Protein AF-A0A7S2VPJ1-F1 (afdb_monomer_lite)

Organism: NCBI:txid1333877

Foldseek 3Di:
DQDQWDWDQDPQATFIFHQAHPPPDGGDTHTLDPSDHPVRSVLLVLQLVLVCVVQPDPPDGSNVSQVPDVVRSVVSCCCRPVVVVVCSVVSVVVSVVCVVPDDDVVVVLVVDPLSVLLVDQANQDPDPPPDPQDWDQDPNDTDRDADQDAQADDDDPDDPVNDDPPDDDDDRDDPVSADQFAWHWGDDPPFIKIWYHDVPVRDIDIDGCADNHRGDSQQRGWTWDDDDPDIDTDGPPDDPD

Structure (mmCIF, N/CA/C/O backbone):
data_AF-A0A7S2VPJ1-F1
#
_entry.id   AF-A0A7S2VPJ1-F1
#
loop_
_atom_site.group_PDB
_atom_site.id
_atom_site.type_symbol
_atom_site.label_atom_id
_atom_site.label_alt_id
_atom_site.label_comp_id
_atom_site.label_asym_id
_atom_site.label_entity_id
_atom_site.label_seq_id
_atom_site.pdbx_PDB_ins_code
_atom_site.Cartn_x
_atom_site.Cartn_y
_atom_site.Cartn_z
_atom_site.occupancy
_atom_site.B_iso_or_equiv
_atom_site.auth_seq_id
_atom_site.auth_comp_id
_atom_site.auth_asym_id
_atom_site.auth_atom_id
_atom_site.pdbx_PDB_model_num
ATOM 1 N N . GLN A 1 1 ? -1.246 -5.005 23.819 1.00 62.72 1 GLN A N 1
ATOM 2 C CA . GLN A 1 1 ? -1.209 -3.765 24.616 1.00 62.72 1 GLN A CA 1
ATOM 3 C C . GLN A 1 1 ? -1.101 -2.501 23.758 1.00 62.72 1 GLN A C 1
ATOM 5 O O . GLN A 1 1 ? -1.945 -1.655 23.957 1.00 62.72 1 GLN A O 1
ATOM 10 N N . GLY A 1 2 ? -0.184 -2.329 22.794 1.00 81.75 2 GLY A N 1
ATOM 11 C CA . GLY A 1 2 ? -0.163 -1.118 21.933 1.00 81.75 2 GLY A CA 1
ATOM 12 C C . GLY A 1 2 ? -0.872 -1.242 20.571 1.00 81.75 2 GLY A C 1
ATOM 13 O O . GLY A 1 2 ? -0.354 -0.761 19.567 1.00 81.75 2 GLY A O 1
ATOM 14 N N . LYS A 1 3 ? -1.979 -1.988 20.484 1.00 90.50 3 LYS A N 1
ATOM 15 C CA . LYS A 1 3 ? -2.723 -2.167 19.220 1.00 90.50 3 LYS A CA 1
ATOM 16 C C . LYS A 1 3 ? -3.629 -0.956 18.970 1.00 90.50 3 LYS A C 1
ATOM 18 O O . LYS A 1 3 ? -4.182 -0.441 19.935 1.00 90.50 3 LYS A O 1
ATOM 23 N N . ASP A 1 4 ? -3.815 -0.559 17.711 1.00 93.38 4 ASP A N 1
ATOM 24 C CA . ASP A 1 4 ? -4.784 0.490 17.354 1.00 93.38 4 ASP A CA 1
ATOM 25 C C . ASP A 1 4 ? -6.210 0.090 17.756 1.00 93.38 4 ASP A C 1
ATOM 27 O O . ASP A 1 4 ? -6.929 0.891 18.336 1.00 93.38 4 ASP A O 1
ATOM 31 N N . ILE A 1 5 ? -6.590 -1.165 17.505 1.00 96.12 5 ILE A N 1
ATOM 32 C CA . ILE A 1 5 ? -7.836 -1.790 17.963 1.00 96.12 5 ILE A CA 1
ATOM 33 C C . ILE A 1 5 ? -7.491 -3.212 18.412 1.00 96.12 5 ILE A C 1
ATOM 35 O O . ILE A 1 5 ? -6.736 -3.924 17.741 1.00 96.12 5 ILE A O 1
ATOM 39 N N . GLY A 1 6 ? -7.992 -3.626 19.570 1.00 95.75 6 GLY A N 1
ATOM 40 C CA . GLY A 1 6 ? -7.773 -4.954 20.125 1.00 95.75 6 GLY A CA 1
ATOM 41 C C . GLY A 1 6 ? -9.021 -5.484 20.811 1.00 95.75 6 GLY A C 1
ATOM 42 O O . GLY A 1 6 ? -9.624 -4.786 21.616 1.00 95.75 6 GLY A O 1
ATOM 43 N N . LEU A 1 7 ? -9.363 -6.735 20.524 1.00 96.69 7 LEU A N 1
ATOM 44 C CA . LEU A 1 7 ? -10.442 -7.461 21.183 1.00 96.69 7 LEU A CA 1
ATOM 45 C C . LEU A 1 7 ? -9.836 -8.524 22.101 1.00 96.69 7 LEU A C 1
ATOM 47 O O . LEU A 1 7 ? -8.948 -9.276 21.690 1.00 96.69 7 LEU A O 1
ATOM 51 N N . VAL A 1 8 ? -10.299 -8.577 23.347 1.00 96.50 8 VAL A N 1
ATOM 52 C CA . VAL A 1 8 ? -9.936 -9.613 24.319 1.00 96.50 8 VAL A CA 1
ATOM 53 C C . VAL A 1 8 ? -11.190 -10.410 24.636 1.00 96.50 8 VAL A C 1
ATOM 55 O O . VAL A 1 8 ? -12.118 -9.872 25.231 1.00 96.50 8 VAL A O 1
ATOM 58 N N . ALA A 1 9 ? -11.216 -11.677 24.228 1.00 96.75 9 ALA A N 1
ATOM 59 C CA . ALA A 1 9 ? -12.349 -12.559 24.483 1.00 96.75 9 ALA A CA 1
ATOM 60 C C . ALA A 1 9 ? -12.539 -12.804 25.990 1.00 96.75 9 ALA A C 1
ATOM 62 O O . ALA A 1 9 ? -11.573 -13.001 26.734 1.00 96.75 9 ALA A O 1
ATOM 63 N N . THR A 1 10 ? -13.793 -12.822 26.420 1.00 95.38 10 THR A N 1
ATOM 64 C CA . THR A 1 10 ? -14.252 -13.122 27.776 1.00 95.38 10 THR A CA 1
ATOM 65 C C . THR A 1 10 ? -15.369 -14.166 27.713 1.00 95.38 10 THR A C 1
ATOM 67 O O . THR A 1 10 ? -15.846 -14.536 26.644 1.00 95.38 10 THR A O 1
ATOM 70 N N . VAL A 1 11 ? -15.824 -14.647 28.872 1.00 94.75 11 VAL A N 1
ATOM 71 C CA . VAL A 1 11 ? -16.975 -15.567 28.940 1.00 94.75 11 VAL A CA 1
ATOM 72 C C . VAL A 1 11 ? -18.305 -14.910 28.549 1.00 94.75 11 VAL A C 1
ATOM 74 O O . VAL A 1 11 ? -19.282 -15.618 28.334 1.00 94.75 11 VAL A O 1
ATOM 77 N N . LYS A 1 12 ? -18.357 -13.575 28.481 1.00 92.75 12 LYS A N 1
ATOM 78 C CA . LYS A 1 12 ? -19.561 -12.796 28.162 1.00 92.75 12 LYS A CA 1
ATOM 79 C C . LYS A 1 12 ? -19.518 -12.153 26.771 1.00 92.75 12 LYS A C 1
ATOM 81 O O . LYS A 1 12 ? -20.478 -11.491 26.407 1.00 92.75 12 LYS A O 1
ATOM 86 N N . GLY A 1 13 ? -18.428 -12.322 26.021 1.00 95.69 13 GLY A N 1
ATOM 87 C CA . GLY A 1 13 ? -18.208 -11.637 24.748 1.00 95.69 13 GLY A CA 1
ATOM 88 C C . GLY A 1 13 ? -16.776 -11.127 24.639 1.00 95.69 13 GLY A C 1
ATOM 89 O O . GLY A 1 13 ? -15.830 -11.892 24.825 1.00 95.69 13 GLY A O 1
ATOM 90 N N . TYR A 1 14 ? -16.601 -9.837 24.362 1.00 97.81 14 TYR A N 1
ATOM 91 C CA . TYR A 1 14 ? -15.297 -9.220 24.130 1.00 97.81 14 TYR A CA 1
ATOM 92 C C . TYR A 1 14 ? -15.132 -7.902 24.881 1.00 97.81 14 TYR A C 1
ATOM 94 O O . TYR A 1 14 ? -16.015 -7.049 24.906 1.00 97.81 14 TYR A O 1
ATOM 102 N N . ASN A 1 15 ? -13.932 -7.695 25.417 1.00 97.69 15 ASN A N 1
ATOM 103 C CA . ASN A 1 15 ? -13.480 -6.381 25.847 1.00 97.69 15 ASN A CA 1
ATOM 104 C C . ASN A 1 15 ? -12.721 -5.725 24.695 1.00 97.69 15 ASN A C 1
ATOM 106 O O . ASN A 1 15 ? -11.674 -6.226 24.269 1.00 97.69 15 ASN A O 1
ATOM 110 N N . MET A 1 16 ? -13.242 -4.606 24.197 1.00 97.44 16 MET A N 1
ATOM 111 C CA . MET A 1 16 ? -12.624 -3.828 23.133 1.00 97.44 16 MET A CA 1
ATOM 112 C C . MET A 1 16 ? -11.719 -2.742 23.710 1.00 97.44 16 MET A C 1
ATOM 114 O O . MET A 1 16 ? -12.123 -1.959 24.565 1.00 97.44 16 MET A O 1
ATOM 118 N N . TYR A 1 17 ? -10.495 -2.670 23.200 1.00 97.19 17 TYR A N 1
ATOM 119 C CA . TYR A 1 17 ? -9.482 -1.673 23.528 1.00 97.19 17 TYR A CA 1
ATOM 120 C C . TYR A 1 17 ? -9.067 -0.934 22.260 1.00 97.19 17 TYR A C 1
ATOM 122 O O . TYR A 1 17 ? -8.888 -1.567 21.220 1.00 97.19 17 TYR A O 1
ATOM 130 N N . ILE A 1 18 ? -8.849 0.377 22.342 1.00 96.31 18 ILE A N 1
ATOM 131 C CA . ILE A 1 18 ? -8.509 1.200 21.172 1.00 96.31 18 ILE A CA 1
ATOM 132 C C . ILE A 1 18 ? -7.359 2.180 21.439 1.00 96.31 18 ILE A C 1
ATOM 134 O O . ILE A 1 18 ? -7.003 2.464 22.585 1.00 96.31 18 ILE A O 1
ATOM 138 N N . CYS A 1 19 ? -6.800 2.724 20.358 1.00 94.88 19 CYS A N 1
ATOM 139 C CA . CYS A 1 19 ? -5.845 3.831 20.326 1.00 94.88 19 CYS A CA 1
ATOM 140 C C . CYS A 1 19 ? -4.501 3.558 21.032 1.00 94.88 19 CYS A C 1
ATOM 142 O O . CYS A 1 19 ? -3.885 4.467 21.596 1.00 94.88 19 CYS A O 1
ATOM 144 N N . GLY A 1 20 ? -4.013 2.313 20.986 1.00 94.00 20 GLY A N 1
ATOM 145 C CA . GLY A 1 20 ? -2.649 1.968 21.398 1.00 94.00 20 GLY A CA 1
ATOM 146 C C . GLY A 1 20 ? -1.591 2.347 20.353 1.00 94.00 20 GLY A C 1
ATOM 147 O O . GLY A 1 20 ? -1.900 2.597 19.193 1.00 94.00 20 GLY A O 1
ATOM 148 N N . ASN A 1 21 ? -0.318 2.377 20.756 1.00 92.56 21 ASN A N 1
ATOM 149 C CA . ASN A 1 21 ? 0.805 2.709 19.877 1.00 92.56 21 ASN A CA 1
ATOM 150 C C . ASN A 1 21 ? 2.077 1.938 20.262 1.00 92.56 21 ASN A C 1
ATOM 152 O O . ASN A 1 21 ? 2.402 1.818 21.441 1.00 92.56 21 ASN A O 1
ATOM 156 N N . HIS A 1 22 ? 2.841 1.477 19.270 1.00 87.69 22 HIS A N 1
ATOM 157 C CA . HIS A 1 22 ? 4.184 0.895 19.462 1.00 87.69 22 HIS A CA 1
ATOM 158 C C . HIS A 1 22 ? 5.289 1.702 18.754 1.00 87.69 22 HIS A C 1
ATOM 160 O O . HIS A 1 22 ? 6.396 1.205 18.570 1.00 87.69 22 HIS A O 1
ATOM 166 N N . GLY A 1 23 ? 4.982 2.922 18.300 1.00 82.50 23 GLY A N 1
ATOM 167 C CA . GLY A 1 23 ? 5.951 3.807 17.657 1.00 82.50 23 GLY A CA 1
ATOM 168 C C . GLY A 1 23 ? 6.918 4.471 18.642 1.00 82.50 23 GLY A C 1
ATOM 169 O O . GLY A 1 23 ? 7.188 3.975 19.730 1.00 82.50 23 GLY A O 1
ATOM 170 N N . THR A 1 24 ? 7.410 5.649 18.261 1.00 82.25 24 THR A N 1
ATOM 171 C CA . THR A 1 24 ? 8.381 6.438 19.043 1.00 82.25 24 THR A CA 1
ATOM 172 C C . THR A 1 24 ? 7.886 6.854 20.429 1.00 82.25 24 THR A C 1
ATOM 174 O O . THR A 1 24 ? 8.698 7.121 21.306 1.00 82.25 24 THR A O 1
ATOM 177 N N . SER A 1 25 ? 6.568 6.892 20.636 1.00 85.00 25 SER A N 1
ATOM 178 C CA . SER A 1 25 ? 5.930 7.119 21.934 1.00 85.00 25 SER A CA 1
ATOM 179 C C . SER A 1 25 ? 4.978 5.953 22.227 1.00 85.00 25 SER A C 1
ATOM 181 O O . SER A 1 25 ? 3.822 5.981 21.790 1.00 85.00 25 SER A O 1
ATOM 183 N N . PRO A 1 26 ? 5.469 4.872 22.862 1.00 89.06 26 PRO A N 1
ATOM 184 C CA . PRO A 1 26 ? 4.660 3.698 23.157 1.00 89.06 26 PRO A CA 1
ATOM 185 C C . PRO A 1 26 ? 3.477 4.054 24.056 1.00 89.06 26 PRO A C 1
ATOM 187 O O . PRO A 1 26 ? 3.636 4.752 25.054 1.00 89.06 26 PRO A O 1
ATOM 190 N N . LYS A 1 27 ? 2.294 3.543 23.716 1.00 89.75 27 LYS A N 1
ATOM 191 C CA . LYS A 1 27 ? 1.064 3.785 24.469 1.00 89.75 27 LYS A CA 1
ATOM 192 C C . LYS A 1 27 ? 0.215 2.527 24.532 1.00 89.75 27 LYS A C 1
ATOM 194 O O . LYS A 1 27 ? 0.044 1.823 23.534 1.00 89.75 27 LYS A O 1
ATOM 199 N N . HIS A 1 28 ? -0.319 2.241 25.711 1.00 92.44 28 HIS A N 1
ATOM 200 C CA . HIS A 1 28 ? -1.295 1.175 25.876 1.00 92.44 28 HIS A CA 1
ATOM 201 C C . HIS A 1 28 ? -2.646 1.599 25.302 1.00 92.44 28 HIS A C 1
ATOM 203 O O . HIS A 1 28 ? -3.067 2.739 25.468 1.00 92.44 28 HIS A O 1
ATOM 209 N N . ALA A 1 29 ? -3.308 0.667 24.625 1.00 94.44 29 ALA A N 1
ATOM 210 C CA . ALA A 1 29 ? -4.687 0.820 24.209 1.00 94.44 29 ALA A CA 1
ATOM 211 C C . ALA A 1 29 ? -5.577 0.946 25.450 1.00 94.44 29 ALA A C 1
ATOM 213 O O . ALA A 1 29 ? -5.394 0.216 26.431 1.00 94.44 29 ALA A O 1
ATOM 214 N N . THR A 1 30 ? -6.529 1.864 25.393 1.00 94.44 30 THR A N 1
ATOM 215 C CA . THR A 1 30 ? -7.463 2.146 26.483 1.00 94.44 30 THR A CA 1
ATOM 216 C C . THR A 1 30 ? -8.718 1.306 26.295 1.00 94.44 30 THR A C 1
ATOM 218 O O . THR A 1 30 ? -9.149 1.094 25.162 1.00 94.44 30 THR A O 1
ATOM 221 N N . LEU A 1 31 ? -9.297 0.813 27.393 1.00 96.19 31 LEU A N 1
ATOM 222 C CA . LEU A 1 31 ? -10.564 0.085 27.354 1.00 96.19 31 LEU A CA 1
ATOM 223 C C . LEU A 1 31 ? -11.662 1.003 26.805 1.00 96.19 31 LEU A C 1
ATOM 225 O O . LEU A 1 31 ? -11.914 2.071 27.359 1.00 96.19 31 LEU A O 1
ATOM 229 N N . PHE A 1 32 ? -12.298 0.568 25.725 1.00 97.25 32 PHE A N 1
ATOM 230 C CA . PHE A 1 32 ? -13.452 1.228 25.137 1.00 97.25 32 PHE A CA 1
ATOM 231 C C . PHE A 1 32 ? -14.736 0.699 25.778 1.00 97.25 32 PHE A C 1
ATOM 233 O O . PHE A 1 32 ? -15.451 1.453 26.426 1.00 97.25 32 PHE A O 1
ATOM 240 N N . MET A 1 33 ? -15.000 -0.603 25.673 1.00 96.88 33 MET A N 1
ATOM 241 C CA . MET A 1 33 ? -16.191 -1.231 26.251 1.00 96.88 33 MET A CA 1
ATOM 242 C C . MET A 1 33 ? -15.914 -2.703 26.556 1.00 96.88 33 MET A C 1
ATOM 244 O O . MET A 1 33 ? -15.027 -3.310 25.953 1.00 96.88 33 MET A O 1
ATOM 248 N N . SER A 1 34 ? -16.656 -3.254 27.510 1.00 97.25 34 SER A N 1
ATOM 249 C CA . SER A 1 34 ? -16.560 -4.650 27.938 1.00 97.25 34 SER A CA 1
ATOM 250 C C . SER A 1 34 ? -17.815 -5.424 27.557 1.00 97.25 34 SER A C 1
ATOM 252 O O . SER A 1 34 ? -18.862 -4.816 27.355 1.00 97.25 34 SER A O 1
ATOM 254 N N . ASP A 1 35 ? -17.708 -6.752 27.541 1.00 96.62 35 ASP A N 1
ATOM 255 C CA . ASP A 1 35 ? -18.834 -7.676 27.346 1.00 96.62 35 ASP A CA 1
ATOM 256 C C . ASP A 1 35 ? -19.617 -7.446 26.031 1.00 96.62 35 ASP A C 1
ATOM 258 O O . ASP A 1 35 ? -20.826 -7.645 25.975 1.00 96.62 35 ASP A O 1
ATOM 262 N N . LEU A 1 36 ? -18.915 -7.041 24.965 1.00 97.62 36 LEU A N 1
ATOM 263 C CA . LEU A 1 36 ? -19.486 -6.844 23.631 1.00 97.62 36 LEU A CA 1
ATOM 264 C C . LEU A 1 36 ? -19.719 -8.170 22.903 1.00 97.62 36 LEU A C 1
ATOM 266 O O . LEU A 1 36 ? -18.860 -9.053 22.925 1.00 97.62 36 LEU A O 1
ATOM 270 N N . SER A 1 37 ? -20.822 -8.268 22.172 1.00 97.81 37 SER A N 1
ATOM 271 C CA . SER A 1 37 ? -21.029 -9.308 21.157 1.00 97.81 37 SER A CA 1
ATOM 272 C C . SER A 1 37 ? -20.174 -9.078 19.901 1.00 97.81 37 SER A C 1
ATOM 274 O O . SER A 1 37 ? -19.621 -7.994 19.694 1.00 97.81 37 SER A O 1
ATOM 276 N N . ASP A 1 38 ? -20.081 -10.089 19.032 1.00 96.38 38 ASP A N 1
ATOM 277 C CA . ASP A 1 38 ? -19.384 -10.010 17.739 1.00 96.38 38 ASP A CA 1
ATOM 278 C C . ASP A 1 38 ? -19.924 -8.859 16.874 1.00 96.38 38 ASP A C 1
ATOM 280 O O . ASP A 1 38 ? -19.151 -8.050 16.354 1.00 96.38 38 ASP A O 1
ATOM 284 N N . ASP A 1 39 ? -21.252 -8.742 16.781 1.00 97.00 39 ASP A N 1
ATOM 285 C CA . ASP A 1 39 ? -21.926 -7.713 15.982 1.00 97.00 39 ASP A CA 1
ATOM 286 C C . ASP A 1 39 ? -21.652 -6.305 16.521 1.00 97.00 39 ASP A C 1
ATOM 288 O O . ASP A 1 39 ? -21.432 -5.368 15.752 1.00 97.00 39 ASP A O 1
ATOM 292 N N . GLU A 1 40 ? -21.635 -6.139 17.846 1.00 97.38 40 GLU A N 1
ATOM 293 C CA . GLU A 1 40 ? -21.295 -4.862 18.476 1.00 97.38 40 GLU A CA 1
ATOM 294 C C . GLU A 1 40 ? -19.820 -4.510 18.287 1.00 97.38 40 GLU A C 1
ATOM 296 O O . GLU A 1 40 ? -19.504 -3.351 18.019 1.00 97.38 40 GLU A O 1
ATOM 301 N N . CYS A 1 41 ? -18.916 -5.493 18.371 1.00 97.69 41 CYS A N 1
ATOM 302 C CA . CYS A 1 41 ? -17.502 -5.273 18.081 1.00 97.69 41 CYS A CA 1
ATOM 303 C C . CYS A 1 41 ? -17.318 -4.725 16.668 1.00 97.69 41 CYS A C 1
ATOM 305 O O . CYS A 1 41 ? -16.676 -3.691 16.502 1.00 97.69 41 CYS A O 1
ATOM 307 N N . ILE A 1 42 ? -17.893 -5.388 15.662 1.00 96.56 42 ILE A N 1
ATOM 308 C CA . ILE A 1 42 ? -17.778 -4.959 14.263 1.00 96.56 42 ILE A CA 1
ATOM 309 C C . ILE A 1 42 ? -18.376 -3.559 14.097 1.00 96.56 42 ILE A C 1
ATOM 311 O O . ILE A 1 42 ? -17.685 -2.648 13.647 1.00 96.56 42 ILE A O 1
ATOM 315 N N . ARG A 1 43 ? -19.609 -3.348 14.571 1.00 97.56 43 ARG A N 1
ATOM 316 C CA . ARG A 1 43 ? -20.304 -2.058 14.464 1.00 97.56 43 ARG A CA 1
ATOM 317 C C . ARG A 1 43 ? -19.502 -0.905 15.065 1.00 97.56 43 ARG A C 1
ATOM 319 O O . ARG A 1 43 ? -19.356 0.141 14.435 1.00 97.56 43 ARG A O 1
ATOM 326 N N . TYR A 1 44 ? -18.988 -1.062 16.284 1.00 98.12 44 TYR A N 1
ATOM 327 C CA . TYR A 1 44 ? -18.239 0.015 16.929 1.00 98.12 44 TYR A CA 1
ATOM 328 C C . TYR A 1 44 ? -16.868 0.226 16.289 1.00 98.12 44 TYR A C 1
ATOM 330 O O . TYR A 1 44 ? -16.436 1.371 16.183 1.00 98.12 44 TYR A O 1
ATOM 338 N N . ILE A 1 45 ? -16.202 -0.828 15.807 1.00 97.69 45 ILE A N 1
ATOM 339 C CA . ILE A 1 45 ? -14.957 -0.689 15.037 1.00 97.69 45 ILE A CA 1
ATOM 340 C C . ILE A 1 45 ? -15.199 0.152 13.783 1.00 97.69 45 ILE A C 1
ATOM 342 O O . ILE A 1 45 ? -14.479 1.128 13.563 1.00 97.69 45 ILE A O 1
ATOM 346 N N . ASP A 1 46 ? -16.227 -0.180 13.008 1.00 97.44 46 ASP A N 1
ATOM 347 C CA . ASP A 1 46 ? -16.563 0.496 11.755 1.00 97.44 46 ASP A CA 1
ATOM 348 C C . ASP A 1 46 ? -16.843 1.987 11.992 1.00 97.44 46 ASP A C 1
ATOM 350 O O . ASP A 1 46 ? -16.258 2.862 11.343 1.00 97.44 46 ASP A O 1
ATOM 354 N N . ARG A 1 47 ? -17.659 2.300 13.005 1.00 97.94 47 ARG A N 1
ATOM 355 C CA . ARG A 1 47 ? -17.988 3.683 13.385 1.00 97.94 47 ARG A CA 1
ATOM 356 C C . ARG A 1 47 ? -16.789 4.460 13.913 1.00 97.94 47 ARG A C 1
ATOM 358 O O . ARG A 1 47 ? -16.613 5.617 13.538 1.00 97.94 47 ARG A O 1
ATOM 365 N N . ILE A 1 48 ? -15.944 3.849 14.747 1.00 97.62 48 ILE A N 1
ATOM 366 C CA . ILE A 1 48 ? -14.718 4.489 15.250 1.00 97.62 48 ILE A CA 1
ATOM 367 C C . ILE A 1 48 ? -13.779 4.808 14.088 1.00 97.62 48 ILE A C 1
ATOM 369 O O . ILE A 1 48 ? -13.222 5.904 14.042 1.00 97.62 48 ILE A O 1
ATOM 373 N N . LEU A 1 49 ? -13.614 3.883 13.137 1.00 96.94 49 LEU A N 1
ATOM 374 C CA . LEU A 1 49 ? -12.780 4.106 11.960 1.00 96.94 49 LEU A CA 1
ATOM 375 C C . LEU A 1 49 ? -13.351 5.213 11.071 1.00 96.94 49 LEU A C 1
ATOM 377 O O . LEU A 1 49 ? -12.593 6.091 10.661 1.00 96.94 49 LEU A O 1
ATOM 381 N N . MET A 1 50 ? -14.665 5.236 10.835 1.00 97.00 50 MET A N 1
ATOM 382 C CA . MET A 1 50 ? -15.317 6.338 10.123 1.00 97.00 50 MET A CA 1
ATOM 383 C C . MET A 1 50 ? -15.079 7.670 10.835 1.00 97.00 50 MET A C 1
ATOM 385 O O . MET A 1 50 ? -14.529 8.593 10.232 1.00 97.00 50 MET A O 1
ATOM 389 N N . TYR A 1 51 ? -15.377 7.761 12.130 1.00 97.31 51 TYR A N 1
ATOM 390 C CA . TYR A 1 51 ? -15.182 8.992 12.891 1.00 97.31 51 TYR A CA 1
ATOM 391 C C . TYR A 1 51 ? -13.719 9.462 12.879 1.00 97.31 51 TYR A C 1
ATOM 393 O O . TYR A 1 51 ? -13.444 10.637 12.629 1.00 97.31 51 TYR A O 1
ATOM 401 N N . TYR A 1 52 ? -12.765 8.542 13.036 1.00 97.06 52 TYR A N 1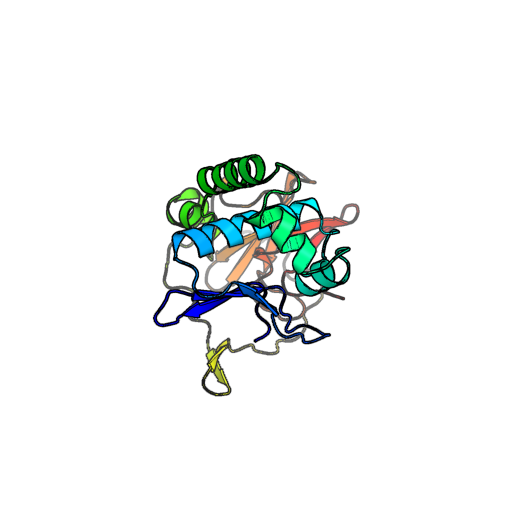
ATOM 402 C CA . TYR A 1 52 ? -11.336 8.819 12.901 1.00 97.06 52 TYR A CA 1
ATOM 403 C C . TYR A 1 52 ? -10.974 9.361 11.510 1.00 97.06 52 TYR A C 1
ATOM 405 O O . TYR A 1 52 ? -10.249 10.352 11.412 1.00 97.06 52 TYR A O 1
ATOM 413 N N . THR A 1 53 ? -11.488 8.769 10.427 1.00 94.56 53 THR A N 1
ATOM 414 C CA . THR A 1 53 ? -11.196 9.251 9.064 1.00 94.56 53 THR A CA 1
ATOM 415 C C . THR A 1 53 ? -11.731 10.657 8.796 1.00 94.56 53 THR A C 1
ATOM 417 O O . THR A 1 53 ? -11.094 11.406 8.060 1.00 94.56 53 THR A O 1
ATOM 420 N N . PHE A 1 54 ? -12.854 11.041 9.411 1.00 93.81 54 PHE A N 1
ATOM 421 C CA . PHE A 1 54 ? -13.447 12.369 9.230 1.00 93.81 54 PHE A CA 1
ATOM 422 C C . PHE A 1 54 ? -12.822 13.457 10.103 1.00 93.81 54 PHE A C 1
ATOM 424 O O . PHE A 1 54 ? -12.837 14.624 9.721 1.00 93.81 54 PHE A O 1
ATOM 431 N N . THR A 1 55 ? -12.290 13.095 11.270 1.00 95.50 55 THR A N 1
ATOM 432 C CA . THR A 1 55 ? -11.848 14.073 12.279 1.00 95.50 55 THR A CA 1
ATOM 433 C C . THR A 1 55 ? -10.334 14.140 12.458 1.00 95.50 55 THR A C 1
ATOM 435 O O . THR A 1 55 ? -9.825 15.120 13.001 1.00 95.50 55 THR A O 1
ATOM 438 N N . SER A 1 56 ? -9.582 13.127 12.017 1.00 96.56 56 SER A N 1
ATOM 439 C CA . SER A 1 56 ? -8.125 13.125 12.160 1.00 96.56 56 SER A CA 1
ATOM 440 C C . SER A 1 56 ? -7.427 13.972 11.095 1.00 96.56 56 SER A C 1
ATOM 442 O O . SER A 1 56 ? -7.799 13.994 9.922 1.00 96.56 56 SER A O 1
ATOM 444 N N . ALA A 1 57 ? -6.353 14.654 11.497 1.00 94.50 57 ALA A N 1
ATOM 445 C CA . ALA A 1 57 ? -5.476 15.329 10.550 1.00 94.50 57 ALA A CA 1
ATOM 446 C C . ALA A 1 57 ? -4.666 14.302 9.728 1.00 94.50 57 ALA A C 1
ATOM 448 O O . ALA A 1 57 ? -4.333 13.227 10.250 1.00 94.50 57 ALA A O 1
ATOM 449 N N . PRO A 1 58 ? -4.261 14.626 8.484 1.00 93.75 58 PRO A N 1
ATOM 450 C CA . PRO A 1 58 ? -3.442 13.738 7.664 1.00 93.75 58 PRO A CA 1
ATOM 451 C C . PRO A 1 58 ? -2.203 13.217 8.405 1.00 93.75 58 PRO A C 1
ATOM 453 O O . PRO A 1 58 ? -1.542 13.957 9.130 1.00 93.75 58 PRO A O 1
ATOM 456 N N . LEU A 1 59 ? -1.872 11.936 8.199 1.00 91.31 59 LEU A N 1
ATOM 457 C CA . LEU A 1 59 ? -0.707 11.256 8.794 1.00 91.31 59 LEU A CA 1
ATOM 458 C C . LEU A 1 59 ? -0.718 11.156 10.337 1.00 91.31 59 LEU A C 1
ATOM 460 O O . LEU A 1 59 ? 0.314 10.874 10.953 1.00 91.31 59 LEU A O 1
ATOM 464 N N . THR A 1 60 ? -1.877 11.328 10.975 1.00 92.81 60 THR A N 1
ATOM 465 C CA . THR A 1 60 ? -2.020 11.234 12.437 1.00 92.81 60 THR A CA 1
ATOM 466 C C . THR A 1 60 ? -2.352 9.813 12.873 1.00 92.81 60 THR A C 1
ATOM 468 O O . THR A 1 60 ? -3.304 9.221 12.386 1.00 92.81 60 THR A O 1
ATOM 471 N N . ARG A 1 61 ? -1.607 9.247 13.830 1.00 93.12 61 ARG A N 1
ATOM 472 C CA . ARG A 1 61 ? -1.924 7.935 14.434 1.00 93.12 61 ARG A CA 1
ATOM 473 C C . ARG A 1 61 ? -3.160 8.021 15.337 1.00 93.12 61 ARG A C 1
ATOM 475 O O . ARG A 1 61 ? -3.324 9.026 16.025 1.00 93.12 61 ARG A O 1
ATOM 482 N N . THR A 1 62 ? -3.944 6.943 15.415 1.00 94.44 62 THR A N 1
ATOM 483 C CA . THR A 1 62 ? -5.151 6.823 16.266 1.00 94.44 62 THR A CA 1
ATOM 484 C C . THR A 1 62 ? -4.892 7.241 17.720 1.00 94.44 62 THR A C 1
ATOM 486 O O . THR A 1 62 ? -5.671 7.986 18.306 1.00 94.44 62 THR A O 1
ATOM 489 N N . SER A 1 63 ? -3.738 6.861 18.278 1.00 93.94 63 SER A N 1
ATOM 490 C CA . SER A 1 63 ? -3.335 7.214 19.642 1.00 93.94 63 SER A CA 1
ATOM 491 C C . SER A 1 63 ? -3.217 8.722 19.881 1.00 93.94 63 SER A C 1
ATOM 493 O O . SER A 1 63 ? -3.671 9.206 20.913 1.00 93.94 63 SER A O 1
ATOM 495 N N . LYS A 1 64 ? -2.615 9.453 18.930 1.00 93.88 64 LYS A N 1
ATOM 496 C CA . LYS A 1 64 ? -2.455 10.916 18.983 1.00 93.88 64 LYS A CA 1
ATOM 497 C C . LYS A 1 64 ? -3.761 11.632 18.668 1.00 93.88 64 LYS A C 1
ATOM 499 O O . LYS A 1 64 ? -4.037 12.683 19.227 1.00 93.88 64 LYS A O 1
ATOM 504 N N . TRP A 1 65 ? -4.553 11.063 17.764 1.00 95.50 65 TRP A N 1
ATOM 505 C CA . TRP A 1 65 ? -5.881 11.575 17.458 1.00 95.50 65 TRP A CA 1
ATOM 506 C C . TRP A 1 65 ? -6.768 11.580 18.707 1.00 95.50 65 TRP A C 1
ATOM 508 O O . TRP A 1 65 ? -7.302 12.627 19.045 1.00 95.50 65 TRP A O 1
ATOM 518 N N . LEU A 1 66 ? -6.832 10.468 19.447 1.00 95.00 66 LEU A N 1
ATOM 519 C CA . LEU A 1 66 ? -7.625 10.388 20.676 1.00 95.00 66 LEU A CA 1
ATOM 520 C C . LEU A 1 66 ? -7.134 11.348 21.775 1.00 95.00 66 LEU A C 1
ATOM 522 O O . LEU A 1 66 ? -7.944 11.852 22.540 1.00 95.00 66 LEU A O 1
ATOM 526 N N . GLU A 1 67 ? -5.824 11.599 21.871 1.00 92.81 67 GLU A N 1
ATOM 527 C CA . GLU A 1 67 ? -5.258 12.581 22.818 1.00 92.81 67 GLU A CA 1
ATOM 528 C C . GLU A 1 67 ? -5.686 14.015 22.510 1.00 92.81 67 GLU A C 1
ATOM 530 O O . GLU A 1 67 ? -5.893 14.801 23.428 1.00 92.81 67 GLU A O 1
ATOM 535 N N . ASN A 1 68 ? -5.800 14.342 21.224 1.00 94.12 68 ASN A N 1
ATOM 536 C CA . ASN A 1 68 ? -6.177 15.672 20.760 1.00 94.12 68 ASN A CA 1
ATOM 537 C C . ASN A 1 68 ? -7.695 15.851 20.635 1.00 94.12 68 ASN A C 1
ATOM 539 O O . ASN A 1 68 ? -8.150 16.967 20.393 1.00 94.12 68 ASN A O 1
ATOM 543 N N . LEU A 1 69 ? -8.466 14.767 20.743 1.00 95.12 69 LEU A N 1
ATOM 544 C CA . LEU A 1 69 ? -9.917 14.814 20.690 1.00 95.12 69 LEU A CA 1
ATOM 545 C C . LEU A 1 69 ? -10.436 15.435 21.989 1.00 95.12 69 LEU A C 1
ATOM 547 O O . LEU A 1 69 ? -10.195 14.909 23.077 1.00 95.12 69 LEU A O 1
ATOM 551 N N . GLU A 1 70 ? -11.155 16.548 21.879 1.00 92.75 70 GLU A N 1
ATOM 552 C CA . GLU A 1 70 ? -11.796 17.185 23.029 1.00 92.75 70 GLU A CA 1
ATOM 553 C C . GLU A 1 70 ? -12.796 16.212 23.678 1.00 92.75 70 GLU A C 1
ATOM 555 O O . GLU A 1 70 ? -13.562 15.542 22.991 1.00 92.75 70 GLU A O 1
ATOM 560 N N . GLY A 1 71 ? -12.719 16.050 25.003 1.00 92.94 71 GLY A N 1
ATOM 561 C CA . GLY A 1 71 ? -13.474 15.030 25.748 1.00 92.94 71 GLY A CA 1
ATOM 562 C C . GLY A 1 71 ? -12.954 13.586 25.600 1.00 92.94 71 GLY A C 1
ATOM 563 O O . GLY A 1 71 ? -13.394 12.693 26.328 1.00 92.94 71 GLY A O 1
ATOM 564 N N . GLY A 1 72 ? -11.969 13.344 24.730 1.00 95.50 72 GLY A N 1
ATOM 565 C CA . GLY A 1 72 ? -11.221 12.091 24.634 1.00 95.50 72 GLY A CA 1
ATOM 566 C C . GLY A 1 72 ? -12.098 10.852 24.427 1.00 95.50 72 GLY A C 1
ATOM 567 O O . GLY A 1 72 ? -12.937 10.797 23.531 1.00 95.50 72 GLY A O 1
ATOM 568 N N . MET A 1 73 ? -11.869 9.823 25.250 1.00 95.88 73 MET A N 1
ATOM 569 C CA . MET A 1 73 ? -12.567 8.534 25.147 1.00 95.88 73 MET A CA 1
ATOM 570 C C . MET A 1 73 ? -14.071 8.644 25.392 1.00 95.88 73 MET A C 1
ATOM 572 O O . MET A 1 73 ? -14.845 7.954 24.735 1.00 95.88 73 MET A O 1
ATOM 576 N N . GLU A 1 74 ? -14.480 9.476 26.345 1.00 96.88 74 GLU A N 1
ATOM 577 C CA . GLU A 1 74 ? -15.892 9.592 26.703 1.00 96.88 74 GLU A CA 1
ATOM 578 C C . GLU A 1 74 ? -16.664 10.278 25.580 1.00 96.88 74 GLU A C 1
ATOM 580 O O . GLU A 1 74 ? -17.655 9.730 25.112 1.00 96.88 74 GLU A O 1
ATOM 585 N N . HIS A 1 75 ? -16.120 11.362 25.021 1.00 96.88 75 HIS A N 1
ATOM 586 C CA . HIS A 1 75 ? -16.714 11.984 23.841 1.00 96.88 75 HIS A CA 1
ATOM 587 C C . HIS A 1 75 ? -16.784 11.023 22.644 1.00 96.88 75 HIS A C 1
ATOM 589 O O . HIS A 1 75 ? -17.793 10.961 21.946 1.00 96.88 75 HIS A O 1
ATOM 595 N N . LEU A 1 76 ? -15.745 10.210 22.417 1.00 97.19 76 LEU A N 1
ATOM 596 C CA . LEU A 1 76 ? -15.791 9.197 21.362 1.00 97.19 76 LEU A CA 1
ATOM 597 C C . LEU A 1 76 ? -16.961 8.220 21.554 1.00 97.19 76 LEU A C 1
ATOM 599 O O . LEU A 1 76 ? -17.642 7.908 20.579 1.00 97.19 76 LEU A O 1
ATOM 603 N N . LYS A 1 77 ? -17.207 7.748 22.784 1.00 97.56 77 LYS A N 1
ATOM 604 C CA . LYS A 1 77 ? -18.346 6.868 23.093 1.00 97.56 77 LYS A CA 1
ATOM 605 C C . LYS A 1 77 ? -19.677 7.569 22.858 1.00 97.56 77 LYS A C 1
ATOM 607 O O . LYS A 1 77 ? -20.518 6.993 22.178 1.00 97.56 77 LYS A O 1
ATOM 612 N N . GLU A 1 78 ? -19.833 8.802 23.335 1.00 97.62 78 GLU A N 1
ATOM 613 C CA . GLU A 1 78 ? -21.053 9.591 23.119 1.00 97.62 78 GLU A CA 1
ATOM 614 C C . GLU A 1 78 ? -21.407 9.666 21.627 1.00 97.62 78 GLU A C 1
ATOM 616 O O . GLU A 1 78 ? -22.564 9.525 21.243 1.00 97.62 78 GLU A O 1
ATOM 621 N N . VAL A 1 79 ? -20.405 9.844 20.761 1.00 97.38 79 VAL A N 1
ATOM 622 C CA . VAL A 1 79 ? -20.623 9.945 19.314 1.00 97.38 79 VAL A CA 1
ATOM 623 C C . VAL A 1 79 ? -20.962 8.596 18.677 1.00 97.38 79 VAL A C 1
ATOM 625 O O . VAL A 1 79 ? -21.887 8.529 17.874 1.00 97.38 79 VAL A O 1
ATOM 628 N N . VAL A 1 80 ? -20.207 7.528 18.967 1.00 97.19 80 VAL A N 1
ATOM 629 C CA . VAL A 1 80 ? -20.313 6.256 18.211 1.00 97.19 80 VAL A CA 1
ATOM 630 C C . VAL A 1 80 ? -21.261 5.225 18.837 1.00 97.19 80 VAL A C 1
ATOM 632 O O . VAL A 1 80 ? -21.680 4.283 18.152 1.00 97.19 80 VAL A O 1
ATOM 635 N N . VAL A 1 81 ? -21.572 5.386 20.126 1.00 97.00 81 VAL A N 1
ATOM 636 C CA . VAL A 1 81 ? -22.472 4.522 20.904 1.00 97.00 81 VAL A CA 1
ATOM 637 C C . VAL A 1 81 ? -23.810 5.219 21.107 1.00 97.00 81 VAL A C 1
ATOM 639 O O . VAL A 1 81 ? -24.830 4.685 20.678 1.00 97.00 81 VAL A O 1
ATOM 642 N N . ASP A 1 82 ? -23.793 6.417 21.696 1.00 97.44 82 ASP A N 1
ATOM 643 C CA . ASP A 1 82 ? -25.016 7.144 22.071 1.00 97.44 82 ASP A CA 1
ATOM 644 C C . ASP A 1 82 ? -25.572 8.019 20.935 1.00 97.44 82 ASP A C 1
ATOM 646 O O . ASP A 1 82 ? -26.622 8.642 21.083 1.00 97.44 82 ASP A O 1
ATOM 650 N N . ASP A 1 83 ? -24.878 8.053 19.793 1.00 97.31 83 ASP A N 1
ATOM 651 C CA . ASP A 1 83 ? -25.225 8.829 18.600 1.00 97.31 83 ASP A CA 1
ATOM 652 C C . ASP A 1 83 ? -25.497 10.315 18.891 1.00 97.31 83 ASP A C 1
ATOM 654 O O . ASP A 1 83 ? -26.401 10.929 18.322 1.00 97.31 83 ASP A O 1
ATOM 658 N N . SER A 1 84 ? -24.694 10.923 19.770 1.00 97.50 84 SER A N 1
ATOM 659 C CA . SER A 1 84 ? -24.885 12.308 20.229 1.00 97.50 84 SER A CA 1
ATOM 660 C C . SER A 1 84 ? -24.881 13.353 19.104 1.00 97.50 84 SER A C 1
ATOM 662 O O . SER A 1 84 ? -25.434 14.441 19.265 1.00 97.50 84 SER A O 1
ATOM 664 N N . LEU A 1 85 ? -24.289 13.020 17.950 1.00 96.31 85 LEU A N 1
ATOM 665 C CA . LEU A 1 85 ? -24.241 13.862 16.751 1.00 96.31 85 LEU A CA 1
ATOM 666 C C . LEU A 1 85 ? -25.233 13.438 15.651 1.00 96.31 85 LEU A C 1
ATOM 668 O O . LEU A 1 85 ? -25.317 14.123 14.633 1.00 96.31 85 LEU A O 1
ATOM 672 N N . GLY A 1 86 ? -25.962 12.328 15.815 1.00 97.31 86 GLY A N 1
ATOM 673 C CA . GLY A 1 86 ? -26.879 11.797 14.798 1.00 97.31 86 GLY A CA 1
ATOM 674 C C . GLY A 1 86 ? -26.183 11.312 13.519 1.00 97.31 86 GLY A C 1
ATOM 675 O O . GLY A 1 86 ? -26.748 11.411 12.428 1.00 97.31 86 GLY A O 1
ATOM 676 N N . LEU A 1 87 ? -24.931 10.854 13.622 1.00 96.56 87 LEU A N 1
ATOM 677 C CA . LEU A 1 87 ? -24.075 10.482 12.487 1.00 96.56 87 LEU A CA 1
ATOM 678 C C . LEU A 1 87 ? -23.913 8.969 12.315 1.00 96.56 87 LEU A C 1
ATOM 680 O O . LEU A 1 87 ? -23.421 8.536 11.273 1.00 96.56 87 LEU A O 1
ATOM 684 N N . CYS A 1 88 ? -24.329 8.151 13.286 1.00 97.94 88 CYS A N 1
ATOM 685 C CA . CYS A 1 88 ? -24.091 6.708 13.257 1.00 97.94 88 CYS A CA 1
ATOM 686 C C . CYS A 1 88 ? -24.666 6.036 12.005 1.00 97.94 88 CYS A C 1
ATOM 688 O O . CYS A 1 88 ? -23.975 5.245 11.367 1.00 97.94 88 CYS A O 1
ATOM 690 N N . ALA A 1 89 ? -25.887 6.397 11.599 1.00 97.75 89 ALA A N 1
ATOM 691 C CA . ALA A 1 89 ? -26.501 5.846 10.390 1.00 97.75 89 ALA A CA 1
ATOM 692 C C . ALA A 1 89 ? -25.718 6.206 9.112 1.00 97.75 89 ALA A C 1
ATOM 694 O O . ALA A 1 89 ? -25.613 5.394 8.193 1.00 97.75 89 ALA A O 1
ATOM 695 N N . GLU A 1 90 ? -25.139 7.408 9.054 1.00 97.38 90 GLU A N 1
ATOM 696 C CA . GLU A 1 90 ? -24.309 7.835 7.925 1.00 97.38 90 GLU A CA 1
ATOM 697 C C . GLU A 1 90 ? -22.947 7.128 7.928 1.00 97.38 90 GLU A C 1
ATOM 699 O O . GLU A 1 90 ? -22.455 6.750 6.863 1.00 97.38 90 GLU A O 1
ATOM 704 N N . PHE A 1 91 ? -22.348 6.906 9.103 1.00 97.81 91 PHE A N 1
ATOM 705 C CA . PHE A 1 91 ? -21.127 6.108 9.231 1.00 97.81 91 PHE A CA 1
ATOM 706 C C . PHE A 1 91 ? -21.346 4.675 8.754 1.00 97.81 91 PHE A C 1
ATOM 708 O O . PHE A 1 91 ? -20.579 4.202 7.916 1.00 97.81 91 PHE A O 1
ATOM 715 N N . ASP A 1 92 ? -22.420 4.028 9.209 1.00 97.06 92 ASP A N 1
ATOM 716 C CA . ASP A 1 92 ? -22.761 2.656 8.825 1.00 97.06 92 ASP A CA 1
ATOM 717 C C . ASP A 1 92 ? -22.979 2.556 7.303 1.00 97.06 92 ASP A C 1
ATOM 719 O O . ASP A 1 92 ? -22.409 1.691 6.635 1.00 97.06 92 ASP A O 1
ATOM 723 N N . ARG A 1 93 ? -23.730 3.503 6.721 1.00 97.75 93 ARG A N 1
ATOM 724 C CA . ARG A 1 93 ? -23.983 3.567 5.273 1.00 97.75 93 ARG A CA 1
ATOM 725 C C . ARG A 1 93 ? -22.691 3.723 4.466 1.00 97.75 93 ARG A C 1
ATOM 727 O O . ARG A 1 93 ? -22.493 3.025 3.475 1.00 97.75 93 ARG A O 1
ATOM 734 N N . ARG A 1 94 ? -21.804 4.637 4.868 1.00 96.25 94 ARG A N 1
ATOM 735 C CA . ARG A 1 94 ? -20.531 4.883 4.166 1.00 96.25 94 ARG A CA 1
ATOM 736 C C . ARG A 1 94 ? -19.555 3.733 4.300 1.00 96.25 94 ARG A C 1
ATOM 738 O O . ARG A 1 94 ? -18.853 3.431 3.338 1.00 96.25 94 ARG A O 1
ATOM 745 N N . TRP A 1 95 ? -19.489 3.114 5.474 1.00 96.50 95 TRP A N 1
ATOM 746 C CA . TRP A 1 95 ? -18.666 1.932 5.669 1.00 96.50 95 TRP A CA 1
ATOM 747 C C . TRP A 1 95 ? -19.118 0.810 4.736 1.00 96.50 95 TRP A C 1
ATOM 749 O O . TRP A 1 95 ? -18.301 0.239 4.014 1.00 96.50 95 TRP A O 1
ATOM 759 N N . GLN A 1 96 ? -20.429 0.580 4.656 1.00 96.19 96 GLN A N 1
ATOM 760 C CA . GLN A 1 96 ? -21.005 -0.411 3.757 1.00 96.19 96 GLN A CA 1
ATOM 761 C C . GLN A 1 96 ? -20.661 -0.132 2.282 1.00 96.19 96 GLN A C 1
ATOM 763 O O . GLN A 1 96 ? -20.267 -1.052 1.569 1.00 96.19 96 GLN A O 1
ATOM 768 N N . GLU A 1 97 ? -20.684 1.129 1.830 1.00 96.06 97 GLU A N 1
ATOM 769 C CA . GLU A 1 97 ? -20.215 1.487 0.479 1.00 96.06 97 GLU A CA 1
ATOM 770 C C . GLU A 1 97 ? -18.737 1.126 0.238 1.00 96.06 97 GLU A C 1
ATOM 772 O O . GLU A 1 97 ? -18.369 0.763 -0.881 1.00 96.06 97 GLU A O 1
ATOM 777 N N . GLN A 1 98 ? -17.870 1.231 1.254 1.00 94.19 98 GLN A N 1
ATOM 778 C CA . GLN A 1 98 ? -16.461 0.827 1.144 1.00 94.19 98 GLN A CA 1
ATOM 779 C C . GLN A 1 98 ? -16.329 -0.694 1.046 1.00 94.19 98 GLN A C 1
ATOM 781 O O . GLN A 1 98 ? -15.557 -1.185 0.223 1.00 94.19 98 GLN A O 1
ATOM 786 N N . VAL A 1 99 ? -17.097 -1.436 1.850 1.00 94.00 99 VAL A N 1
ATOM 787 C CA . VAL A 1 99 ? -17.134 -2.905 1.809 1.00 94.00 99 VAL A CA 1
ATOM 788 C C . VAL A 1 99 ? -17.617 -3.392 0.442 1.00 94.00 99 VAL A C 1
ATOM 790 O O . VAL A 1 99 ? -16.994 -4.269 -0.150 1.00 94.00 99 VAL A O 1
ATOM 793 N N . GLU A 1 100 ? -18.672 -2.788 -0.103 1.00 95.94 100 GLU A N 1
ATOM 794 C CA . GLU A 1 100 ? -19.231 -3.146 -1.414 1.00 95.94 100 GLU A CA 1
ATOM 795 C C . GLU A 1 100 ? -18.280 -2.861 -2.578 1.00 95.94 100 GLU A C 1
ATOM 797 O O . GLU A 1 100 ? -18.307 -3.556 -3.593 1.00 95.94 100 GLU A O 1
ATOM 802 N N . ARG A 1 101 ? -17.426 -1.843 -2.441 1.00 94.31 101 ARG A N 1
ATOM 803 C CA . ARG A 1 101 ? -16.435 -1.462 -3.458 1.00 94.31 101 ARG A CA 1
ATOM 804 C C . ARG A 1 101 ? -15.082 -2.133 -3.264 1.00 94.31 101 ARG A C 1
ATOM 806 O O . ARG A 1 101 ? -14.197 -1.932 -4.094 1.00 94.31 101 ARG A O 1
ATOM 813 N N . TYR A 1 102 ? -14.894 -2.887 -2.183 1.00 93.81 102 TYR A N 1
ATOM 814 C CA . TYR A 1 102 ? -13.623 -3.533 -1.907 1.00 93.81 102 TYR A CA 1
ATOM 815 C C . TYR A 1 102 ? -13.282 -4.544 -3.009 1.00 93.81 102 TYR A C 1
ATOM 817 O O . TYR A 1 102 ? -13.986 -5.530 -3.225 1.00 93.81 102 TYR A O 1
ATOM 825 N N . GLU A 1 103 ? -12.142 -4.332 -3.662 1.00 93.00 103 GLU A N 1
ATOM 826 C CA . GLU A 1 103 ? -11.540 -5.284 -4.588 1.00 93.00 103 GLU A CA 1
ATOM 827 C C . GLU A 1 103 ? -10.144 -5.664 -4.080 1.00 93.00 103 GLU A C 1
ATOM 829 O O . GLU A 1 103 ? -9.312 -4.820 -3.741 1.00 93.00 103 GLU A O 1
ATOM 834 N N . CYS A 1 104 ? -9.859 -6.965 -4.016 1.00 93.38 104 CYS A N 1
ATOM 835 C CA . CYS A 1 104 ? -8.513 -7.426 -3.703 1.00 93.38 104 CYS A CA 1
ATOM 836 C C . CYS A 1 104 ? -7.639 -7.334 -4.962 1.00 93.38 104 CYS A C 1
ATOM 838 O O . CYS A 1 104 ? -7.637 -8.245 -5.791 1.00 93.38 104 CYS A O 1
ATOM 840 N N . GLU A 1 105 ? -6.850 -6.265 -5.077 1.00 91.94 105 GLU A N 1
ATOM 841 C CA . GLU A 1 105 ? -5.967 -6.018 -6.231 1.00 91.94 105 GLU A CA 1
ATOM 842 C C . GLU A 1 105 ? -5.029 -7.196 -6.541 1.00 91.94 105 GLU A C 1
ATOM 844 O O . GLU A 1 105 ? -4.781 -7.531 -7.698 1.00 91.94 105 GLU A O 1
ATOM 849 N N . TRP A 1 106 ? -4.541 -7.893 -5.512 1.00 92.31 106 TRP A N 1
ATOM 850 C CA . TRP A 1 106 ? -3.700 -9.077 -5.703 1.00 92.31 106 TRP A CA 1
ATOM 851 C C . TRP A 1 106 ? -4.470 -10.261 -6.269 1.00 92.31 106 TRP A C 1
ATOM 853 O O . TRP A 1 106 ? -3.952 -10.957 -7.139 1.00 92.31 106 TRP A O 1
ATOM 863 N N . LYS A 1 107 ? -5.710 -10.475 -5.820 1.00 93.06 107 LYS A N 1
ATOM 864 C CA . LYS A 1 107 ? -6.579 -11.500 -6.397 1.00 93.06 107 LYS A CA 1
ATOM 865 C C . LYS A 1 107 ? -6.879 -11.174 -7.858 1.00 93.06 107 LYS A C 1
ATOM 867 O O . LYS A 1 107 ? -6.699 -12.035 -8.708 1.00 93.06 107 LYS A O 1
ATOM 872 N N . LYS A 1 108 ? -7.208 -9.917 -8.168 1.00 93.62 108 LYS A N 1
ATOM 873 C CA . LYS A 1 108 ? -7.404 -9.440 -9.544 1.00 93.62 108 LYS A CA 1
ATOM 874 C C . LYS A 1 108 ? -6.195 -9.735 -10.431 1.00 93.62 108 LYS A C 1
ATOM 876 O O . LYS A 1 108 ? -6.348 -10.268 -11.529 1.00 93.62 108 LYS A O 1
ATOM 881 N N . VAL A 1 109 ? -4.985 -9.447 -9.946 1.00 91.69 109 VAL A N 1
ATOM 882 C CA . VAL A 1 109 ? -3.732 -9.784 -10.639 1.00 91.69 109 VAL A CA 1
ATOM 883 C C . VAL A 1 109 ? -3.588 -11.292 -10.830 1.00 91.69 109 VAL A C 1
ATOM 885 O O . VAL A 1 109 ? -3.239 -11.726 -11.923 1.00 91.69 109 VAL A O 1
ATOM 888 N N . VAL A 1 110 ? -3.839 -12.090 -9.788 1.00 90.38 110 VAL A N 1
ATOM 889 C CA . VAL A 1 110 ? -3.723 -13.554 -9.837 1.00 90.38 110 VAL A CA 1
ATOM 890 C C . VAL A 1 110 ? -4.740 -14.168 -10.787 1.00 90.38 110 VAL A C 1
ATOM 892 O O . VAL A 1 110 ? -4.384 -15.120 -11.470 1.00 90.38 110 VAL A O 1
ATOM 895 N N . ASP A 1 111 ? -5.945 -13.621 -10.896 1.00 92.69 111 ASP A N 1
ATOM 896 C CA . ASP A 1 111 ? -7.013 -14.177 -11.727 1.00 92.69 111 ASP A CA 1
ATOM 897 C C . ASP A 1 111 ? -6.913 -13.698 -13.189 1.00 92.69 111 ASP A C 1
ATOM 899 O O . ASP A 1 111 ? -7.268 -14.444 -14.101 1.00 92.69 111 ASP A O 1
ATOM 903 N N . THR A 1 112 ? -6.302 -12.534 -13.447 1.00 94.06 112 THR A N 1
ATOM 904 C CA . THR A 1 112 ? -6.181 -11.934 -14.793 1.00 94.06 112 THR A CA 1
ATOM 905 C C . THR A 1 112 ? -4.851 -12.296 -15.482 1.00 94.06 112 THR A C 1
ATOM 907 O O . THR A 1 112 ? -3.799 -11.777 -15.087 1.00 94.06 112 THR A O 1
ATOM 910 N N . PRO A 1 113 ? -4.839 -13.135 -16.543 1.00 89.38 113 PRO A N 1
ATOM 911 C CA . PRO A 1 113 ? -3.611 -13.547 -17.236 1.00 89.38 113 PRO A CA 1
ATOM 912 C C . PRO A 1 113 ? -2.729 -12.387 -17.712 1.00 89.38 113 PRO A C 1
ATOM 914 O O . PRO A 1 113 ? -1.507 -12.444 -17.583 1.00 89.38 113 PRO A O 1
ATOM 917 N N . GLU A 1 114 ? -3.337 -11.321 -18.221 1.00 86.94 114 GLU A N 1
ATOM 918 C CA . GLU A 1 114 ? -2.668 -10.132 -18.749 1.00 86.94 114 GLU A CA 1
ATOM 919 C C . GLU A 1 114 ? -1.914 -9.383 -17.646 1.00 86.94 114 GLU A C 1
ATOM 921 O O . GLU A 1 114 ? -0.799 -8.908 -17.861 1.00 86.94 114 GLU A O 1
ATOM 926 N N . LEU A 1 115 ? -2.479 -9.324 -16.436 1.00 87.19 115 LEU A N 1
ATOM 927 C CA . LEU A 1 115 ? -1.817 -8.716 -15.284 1.00 87.19 115 LEU A CA 1
ATOM 928 C C . LEU A 1 115 ? -0.695 -9.606 -14.754 1.00 87.19 115 LEU A C 1
ATOM 930 O O . LEU A 1 115 ? 0.377 -9.089 -14.443 1.00 87.19 115 LEU A O 1
ATOM 934 N N . ARG A 1 116 ? -0.877 -10.936 -14.731 1.00 87.00 116 ARG A N 1
ATOM 935 C CA . ARG A 1 116 ? 0.196 -11.876 -14.351 1.00 87.00 116 ARG A CA 1
ATOM 936 C C . ARG A 1 116 ? 1.436 -11.729 -15.231 1.00 87.00 116 ARG A C 1
ATOM 938 O O . ARG A 1 116 ? 2.550 -11.842 -14.722 1.00 87.00 116 ARG A O 1
ATOM 945 N N . LYS A 1 117 ? 1.270 -11.436 -16.528 1.00 83.25 117 LYS A N 1
ATOM 946 C CA . LYS A 1 117 ? 2.397 -11.228 -17.458 1.00 83.25 117 LYS A CA 1
ATOM 947 C C . LYS A 1 117 ? 3.354 -10.127 -16.993 1.00 83.25 117 LYS A C 1
ATOM 949 O O . LYS A 1 117 ? 4.553 -10.270 -17.224 1.00 83.25 117 LYS A O 1
ATOM 954 N N . LYS A 1 118 ? 2.858 -9.103 -16.283 1.00 82.12 118 LYS A N 1
ATOM 955 C CA . LYS A 1 118 ? 3.664 -8.000 -15.722 1.00 82.12 118 LYS A CA 1
ATOM 956 C C . LYS A 1 118 ? 4.609 -8.438 -14.596 1.00 82.12 118 LYS A C 1
ATOM 958 O O . LYS A 1 118 ? 5.538 -7.711 -14.268 1.00 82.12 118 LYS A O 1
ATOM 963 N N . PHE A 1 119 ? 4.384 -9.613 -14.004 1.00 83.25 119 PHE A N 1
ATOM 964 C CA . PHE A 1 119 ? 5.191 -10.160 -12.907 1.00 83.25 119 PHE A CA 1
ATOM 965 C C . PHE A 1 119 ? 6.156 -11.265 -13.358 1.00 83.25 119 PHE A C 1
ATOM 967 O O . PHE A 1 119 ? 6.839 -11.861 -12.522 1.00 83.25 119 PHE A O 1
ATOM 974 N N . ARG A 1 120 ? 6.238 -11.550 -14.666 1.00 84.31 120 ARG A N 1
ATOM 975 C CA . ARG A 1 120 ? 7.244 -12.473 -15.206 1.00 84.31 120 ARG A CA 1
ATOM 976 C C . ARG A 1 120 ? 8.644 -11.906 -14.987 1.00 84.31 120 ARG A C 1
ATOM 978 O O . ARG A 1 120 ? 8.861 -10.702 -15.092 1.00 84.31 120 ARG A O 1
ATOM 985 N N . GLN A 1 121 ? 9.602 -12.786 -14.695 1.00 85.00 121 GLN A N 1
ATOM 986 C CA . GLN A 1 121 ? 10.998 -12.376 -14.547 1.00 85.00 121 GLN A CA 1
ATOM 987 C C . GLN A 1 121 ? 11.580 -11.896 -15.879 1.00 85.00 121 GLN A C 1
ATOM 989 O O . GLN A 1 121 ? 12.296 -10.904 -15.884 1.00 85.00 121 GLN A O 1
ATOM 994 N N . PHE A 1 122 ? 11.254 -12.571 -16.985 1.00 90.25 122 PHE A N 1
ATOM 995 C CA . PHE A 1 122 ? 11.696 -12.201 -18.326 1.00 90.25 122 PHE A CA 1
ATOM 996 C C . PHE A 1 122 ? 10.517 -12.178 -19.294 1.00 90.25 122 PHE A C 1
ATOM 998 O O . PHE A 1 122 ? 9.623 -13.017 -19.198 1.00 90.25 122 PHE A O 1
ATOM 1005 N N . VAL A 1 123 ? 10.535 -11.247 -20.246 1.00 91.44 123 VAL A N 1
ATOM 1006 C CA . VAL A 1 123 ? 9.500 -11.143 -21.288 1.00 91.44 123 VAL A CA 1
ATOM 1007 C C . VAL A 1 123 ? 9.541 -12.340 -22.239 1.00 91.44 123 VAL A C 1
ATOM 1009 O O . VAL A 1 123 ? 8.502 -12.897 -22.582 1.00 91.44 123 VAL A O 1
ATOM 1012 N N . ASN A 1 124 ? 10.744 -12.765 -22.622 1.00 90.81 124 ASN A N 1
ATOM 1013 C CA . ASN A 1 124 ? 10.985 -13.745 -23.681 1.00 90.81 124 ASN A CA 1
ATOM 1014 C C . ASN A 1 124 ? 11.258 -15.174 -23.177 1.00 90.81 124 ASN A C 1
ATOM 1016 O O . ASN A 1 124 ? 1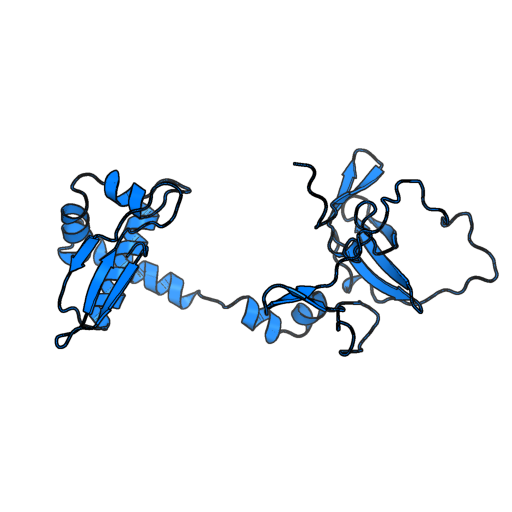1.797 -15.993 -23.920 1.00 90.81 124 ASN A O 1
ATOM 1020 N N . VAL A 1 125 ? 10.944 -15.475 -21.913 1.00 87.12 125 VAL A N 1
ATOM 1021 C CA . VAL A 1 125 ? 11.160 -16.801 -21.315 1.00 87.12 125 VAL A CA 1
ATOM 1022 C C . VAL A 1 125 ? 9.894 -17.251 -20.594 1.00 87.12 125 VAL A C 1
ATOM 1024 O O . VAL A 1 125 ? 9.443 -16.590 -19.662 1.00 87.12 125 VAL A O 1
ATOM 1027 N N . ASP A 1 126 ? 9.363 -18.409 -20.987 1.00 77.00 126 ASP A N 1
ATOM 1028 C CA . ASP A 1 126 ? 8.191 -19.036 -20.352 1.00 77.00 126 ASP A CA 1
ATOM 1029 C C . ASP A 1 126 ? 8.551 -20.009 -19.211 1.00 77.00 126 ASP A C 1
ATOM 1031 O O . ASP A 1 126 ? 7.676 -20.562 -18.538 1.00 77.00 126 ASP A O 1
ATOM 1035 N N . GLU A 1 127 ? 9.843 -20.232 -18.954 1.00 65.50 127 GLU A N 1
ATOM 1036 C CA . GLU A 1 127 ? 10.292 -21.112 -17.877 1.00 65.50 127 GLU A CA 1
ATOM 1037 C C . GLU A 1 127 ? 9.922 -20.564 -16.493 1.00 65.50 127 GLU A C 1
ATOM 1039 O O . GLU A 1 127 ? 10.423 -19.540 -16.032 1.00 65.50 127 GLU A O 1
ATOM 1044 N N . LYS A 1 128 ? 9.105 -21.334 -15.768 1.00 60.81 128 LYS A N 1
ATOM 1045 C CA . LYS A 1 128 ? 8.726 -21.071 -14.368 1.00 60.81 128 LYS A CA 1
ATOM 1046 C C . LYS A 1 128 ? 9.825 -21.425 -13.352 1.00 60.81 128 LYS A C 1
ATOM 1048 O O . LYS A 1 128 ? 9.626 -21.235 -12.158 1.00 60.81 128 LYS A O 1
ATOM 1053 N N . LYS A 1 129 ? 10.954 -21.986 -13.808 1.00 55.31 129 LYS A N 1
ATOM 1054 C CA . LYS A 1 129 ? 12.079 -22.479 -12.987 1.00 55.31 129 LYS A CA 1
ATOM 1055 C C . LYS A 1 129 ? 13.282 -21.526 -12.981 1.00 55.31 129 LYS A C 1
ATOM 1057 O O . LYS A 1 129 ? 14.427 -21.958 -12.896 1.00 55.31 129 LYS A O 1
ATOM 1062 N N . HIS A 1 130 ? 13.039 -20.227 -13.069 1.00 52.72 130 HIS A N 1
ATOM 1063 C CA . HIS A 1 130 ? 14.065 -19.229 -12.796 1.00 52.72 130 HIS A CA 1
ATOM 1064 C C . HIS A 1 130 ? 13.704 -18.489 -11.512 1.00 52.72 130 HIS A C 1
ATOM 1066 O O . HIS A 1 130 ? 12.568 -18.052 -11.353 1.00 52.72 130 HIS A O 1
ATOM 1072 N N . GLY A 1 131 ? 14.650 -18.423 -10.568 1.00 53.47 131 GLY A N 1
ATOM 1073 C CA . GLY A 1 131 ? 14.428 -17.742 -9.292 1.00 53.47 131 GLY A CA 1
ATOM 1074 C C . GLY A 1 131 ? 14.911 -18.454 -8.030 1.00 53.47 131 GLY A C 1
ATOM 1075 O O . GLY A 1 131 ? 14.681 -17.910 -6.953 1.00 53.47 131 GLY A O 1
ATOM 1076 N N . ASP A 1 132 ? 15.606 -19.595 -8.114 1.00 57.28 132 ASP A N 1
ATOM 1077 C CA . ASP A 1 132 ? 16.360 -20.099 -6.958 1.00 57.28 132 ASP A CA 1
ATOM 1078 C C . ASP A 1 132 ? 17.572 -19.187 -6.738 1.00 57.28 132 ASP A C 1
ATOM 1080 O O . ASP A 1 132 ? 18.694 -19.467 -7.159 1.00 57.28 132 ASP A O 1
ATOM 1084 N N . LEU A 1 133 ? 17.314 -18.028 -6.129 1.00 67.06 133 LEU A N 1
ATOM 1085 C CA . LEU A 1 133 ? 18.362 -17.162 -5.628 1.00 67.06 133 LEU A CA 1
ATOM 1086 C C . LEU A 1 133 ? 19.135 -17.965 -4.582 1.00 67.06 133 LEU A C 1
ATOM 1088 O O . LEU A 1 133 ? 18.509 -18.531 -3.673 1.00 67.06 133 LEU A O 1
ATOM 1092 N N . PRO A 1 134 ? 20.472 -18.024 -4.683 1.00 72.44 134 PRO A N 1
ATOM 1093 C CA . PRO A 1 134 ? 21.258 -18.631 -3.633 1.00 72.44 134 PRO A CA 1
ATOM 1094 C C . PRO A 1 134 ? 20.937 -17.907 -2.325 1.00 72.44 134 PRO A C 1
ATOM 1096 O O . PRO A 1 134 ? 20.757 -16.686 -2.281 1.00 72.44 134 PRO A O 1
ATOM 1099 N N . TRP A 1 135 ? 20.780 -18.676 -1.258 1.00 82.75 135 TRP A N 1
ATOM 1100 C CA . TRP A 1 135 ? 20.464 -18.155 0.061 1.00 82.75 135 TRP A CA 1
ATOM 1101 C C . TRP A 1 135 ? 21.419 -18.742 1.084 1.00 82.75 135 TRP A C 1
ATOM 1103 O O . TRP A 1 135 ? 21.884 -19.873 0.966 1.00 82.75 135 TRP A O 1
ATOM 1113 N N . GLU A 1 136 ? 21.670 -17.962 2.122 1.00 90.31 136 GLU A N 1
ATOM 1114 C CA . GLU A 1 136 ? 22.412 -18.357 3.308 1.00 90.31 136 GLU A CA 1
ATOM 1115 C C . GLU A 1 136 ? 21.471 -18.371 4.518 1.00 90.31 136 GLU A C 1
ATOM 1117 O O . GLU A 1 136 ? 20.487 -17.625 4.587 1.00 90.31 136 GLU A O 1
ATOM 1122 N N . LEU A 1 137 ? 21.748 -19.239 5.491 1.00 92.38 137 LEU A N 1
ATOM 1123 C CA . LEU A 1 137 ? 21.054 -19.207 6.776 1.00 92.38 137 LEU A CA 1
ATOM 1124 C C . LEU A 1 137 ? 21.761 -18.226 7.699 1.00 92.38 137 LEU A C 1
ATOM 1126 O O . LEU A 1 137 ? 22.846 -18.502 8.202 1.00 92.38 137 LEU A O 1
ATOM 1130 N N . VAL A 1 138 ? 21.099 -17.111 7.990 1.00 91.06 138 VAL A N 1
ATOM 1131 C CA . VAL A 1 138 ? 21.551 -16.151 8.997 1.00 91.06 138 VAL A CA 1
ATOM 1132 C C . VAL A 1 138 ? 20.538 -16.156 10.127 1.00 91.06 138 VAL A C 1
ATOM 1134 O O . VAL A 1 138 ? 19.360 -15.880 9.923 1.00 91.06 138 VAL A O 1
ATOM 1137 N N . ARG A 1 139 ? 20.983 -16.511 11.339 1.00 92.12 139 ARG A N 1
ATOM 1138 C CA . ARG A 1 139 ? 20.117 -16.598 12.534 1.00 92.12 139 ARG A CA 1
ATOM 1139 C C . ARG A 1 139 ? 18.866 -17.467 12.309 1.00 92.12 139 ARG A C 1
ATOM 1141 O O . ARG A 1 139 ? 17.772 -17.105 12.729 1.00 92.12 139 ARG A O 1
ATOM 1148 N N . LYS A 1 140 ? 19.033 -18.619 11.645 1.00 91.81 140 LYS A N 1
ATOM 1149 C CA . LYS A 1 140 ? 17.956 -19.567 11.277 1.00 91.81 140 LYS A CA 1
ATOM 1150 C C . LYS A 1 140 ? 16.923 -19.027 10.272 1.00 91.81 140 LYS A C 1
ATOM 1152 O O . LYS A 1 140 ? 15.935 -19.705 10.011 1.00 91.81 140 LYS A O 1
ATOM 1157 N N . GLN A 1 141 ? 17.139 -17.849 9.688 1.00 85.31 141 GLN A N 1
ATOM 1158 C CA . GLN A 1 141 ? 16.299 -17.299 8.624 1.00 85.31 141 GLN A CA 1
ATOM 1159 C C . GLN A 1 141 ? 17.032 -17.388 7.283 1.00 85.31 141 GLN A C 1
ATOM 1161 O O . GLN A 1 141 ? 18.245 -17.178 7.221 1.00 85.31 141 GLN A O 1
ATOM 1166 N N . LYS A 1 142 ? 16.300 -17.710 6.209 1.00 86.38 142 LYS A N 1
ATOM 1167 C CA . LYS A 1 142 ? 16.842 -17.666 4.846 1.00 86.38 142 LYS A CA 1
ATOM 1168 C C . LYS A 1 142 ? 17.046 -16.208 4.451 1.00 86.38 142 LYS A C 1
ATOM 1170 O O . LYS A 1 142 ? 16.083 -15.448 4.374 1.00 86.38 142 LYS A O 1
ATOM 1175 N N . LYS A 1 143 ? 18.289 -15.833 4.186 1.00 81.62 143 LYS A N 1
ATOM 1176 C CA . LYS A 1 143 ? 18.667 -14.535 3.638 1.00 81.62 143 LYS A CA 1
ATOM 1177 C C . LYS A 1 143 ? 19.214 -14.769 2.236 1.00 81.62 143 LYS A C 1
ATOM 1179 O O . LYS A 1 143 ? 20.041 -15.654 2.047 1.00 81.62 143 LYS A O 1
ATOM 1184 N N . ILE A 1 144 ? 18.749 -13.993 1.258 1.00 80.25 144 ILE A N 1
ATOM 1185 C CA . ILE A 1 144 ? 19.308 -14.034 -0.099 1.00 80.25 144 ILE A CA 1
ATOM 1186 C C . ILE A 1 144 ? 20.807 -13.744 0.002 1.00 80.25 144 ILE A C 1
ATOM 1188 O O . ILE A 1 144 ? 21.206 -12.755 0.625 1.00 80.25 144 ILE A O 1
ATOM 1192 N N . GLN A 1 145 ? 21.619 -14.621 -0.581 1.00 77.69 145 GLN A N 1
ATOM 1193 C CA . GLN A 1 145 ? 23.053 -14.429 -0.666 1.00 77.69 145 GLN A CA 1
ATOM 1194 C C . GLN A 1 145 ? 23.293 -13.255 -1.614 1.00 77.69 145 GLN A C 1
ATOM 1196 O O . GLN A 1 145 ? 22.955 -13.304 -2.795 1.00 77.69 145 GLN A O 1
ATOM 1201 N N . LEU A 1 146 ? 23.809 -12.165 -1.059 1.00 71.62 146 LEU A N 1
ATOM 1202 C CA . LEU A 1 146 ? 24.185 -10.979 -1.810 1.00 71.62 146 LEU A CA 1
ATOM 1203 C C . LEU A 1 146 ? 25.706 -10.943 -1.838 1.00 71.62 146 LEU A C 1
ATOM 1205 O O . LEU A 1 146 ? 26.335 -10.846 -0.785 1.00 71.62 146 LEU A O 1
ATOM 1209 N N . GLU A 1 147 ? 26.282 -11.044 -3.028 1.00 72.69 147 GLU A N 1
ATOM 1210 C CA . GLU A 1 147 ? 27.700 -10.765 -3.229 1.00 72.69 147 GLU A CA 1
ATOM 1211 C C . GLU A 1 147 ? 27.910 -9.248 -3.250 1.00 72.69 147 GLU A C 1
ATOM 1213 O O . GLU A 1 147 ? 27.144 -8.514 -3.881 1.00 72.69 147 GLU A O 1
ATOM 1218 N N . A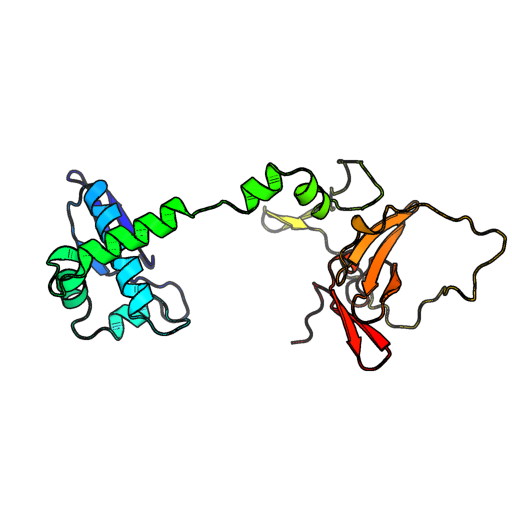SP A 1 148 ? 28.943 -8.773 -2.552 1.00 70.88 148 ASP A N 1
ATOM 1219 C CA . ASP A 1 148 ? 29.355 -7.371 -2.614 1.00 70.88 148 ASP A CA 1
ATOM 1220 C C . ASP A 1 148 ? 30.204 -7.161 -3.870 1.00 70.88 148 ASP A C 1
ATOM 1222 O O . ASP A 1 148 ? 31.425 -7.325 -3.883 1.00 70.88 148 ASP A O 1
ATOM 1226 N N . LEU A 1 149 ? 29.511 -6.924 -4.979 1.00 79.00 149 LEU A N 1
ATOM 1227 C CA . LEU A 1 149 ? 30.122 -6.762 -6.289 1.00 79.00 149 LEU A CA 1
ATOM 1228 C C . LEU A 1 149 ? 30.615 -5.320 -6.482 1.00 79.00 149 LEU A C 1
ATOM 1230 O O . LEU A 1 149 ? 29.975 -4.375 -6.013 1.00 79.00 149 LEU A O 1
ATOM 1234 N N . PRO A 1 150 ? 31.727 -5.115 -7.212 1.00 80.56 150 PRO A N 1
ATOM 1235 C CA . PRO A 1 150 ? 32.302 -3.792 -7.386 1.00 80.56 150 PRO A CA 1
ATOM 1236 C C . PRO A 1 150 ? 31.348 -2.855 -8.128 1.00 80.56 150 PRO A C 1
ATOM 1238 O O . PRO A 1 150 ? 30.590 -3.253 -9.018 1.00 80.56 150 PRO A O 1
ATOM 1241 N N . THR A 1 151 ? 31.450 -1.568 -7.807 1.00 83.88 151 THR A N 1
ATOM 1242 C CA . THR A 1 151 ? 30.770 -0.525 -8.570 1.00 83.88 151 THR A CA 1
ATOM 1243 C C . THR A 1 151 ? 31.375 -0.426 -9.973 1.00 83.88 151 THR A C 1
ATOM 1245 O O . THR A 1 151 ? 32.578 -0.234 -10.136 1.00 83.88 151 THR A O 1
ATOM 1248 N N . ILE A 1 152 ? 30.528 -0.525 -10.996 1.00 83.81 152 ILE A N 1
ATOM 1249 C CA . ILE A 1 152 ? 30.890 -0.368 -12.405 1.00 83.81 152 ILE A CA 1
ATOM 1250 C C . ILE A 1 152 ? 30.166 0.868 -12.928 1.00 83.81 152 ILE A C 1
ATOM 1252 O O . ILE A 1 152 ? 28.993 0.815 -13.298 1.00 83.81 152 ILE A O 1
ATOM 1256 N N . ILE A 1 153 ? 30.877 1.994 -12.948 1.00 80.75 153 ILE A N 1
ATOM 1257 C CA . ILE A 1 153 ? 30.400 3.257 -13.516 1.00 80.75 153 ILE A CA 1
ATOM 1258 C C . ILE A 1 153 ? 31.244 3.566 -14.748 1.00 80.75 153 ILE A C 1
ATOM 1260 O O . ILE A 1 153 ? 32.471 3.540 -14.698 1.00 80.75 153 ILE A O 1
ATOM 1264 N N . GLY A 1 154 ? 30.583 3.857 -15.861 1.00 80.38 154 GLY A N 1
ATOM 1265 C CA . GLY A 1 154 ? 31.250 4.208 -17.105 1.00 80.38 154 GLY A CA 1
ATOM 1266 C C . GLY A 1 154 ? 30.319 4.109 -18.308 1.00 80.38 154 GLY A C 1
ATOM 1267 O O . GLY A 1 154 ? 29.179 3.654 -18.174 1.00 80.38 154 GLY A O 1
ATOM 1268 N N . PRO A 1 155 ? 30.784 4.547 -19.489 1.00 79.38 155 PRO A N 1
ATOM 1269 C CA . PRO A 1 155 ? 30.039 4.369 -20.725 1.00 79.38 155 PRO A CA 1
ATOM 1270 C C . PRO A 1 155 ? 29.866 2.880 -21.044 1.00 79.38 155 PRO A C 1
ATOM 1272 O O . PRO A 1 155 ? 30.665 2.034 -20.631 1.00 79.38 155 PRO A O 1
ATOM 1275 N N . ALA A 1 156 ? 28.828 2.558 -21.818 1.00 77.88 156 ALA A N 1
ATOM 1276 C CA . ALA A 1 156 ?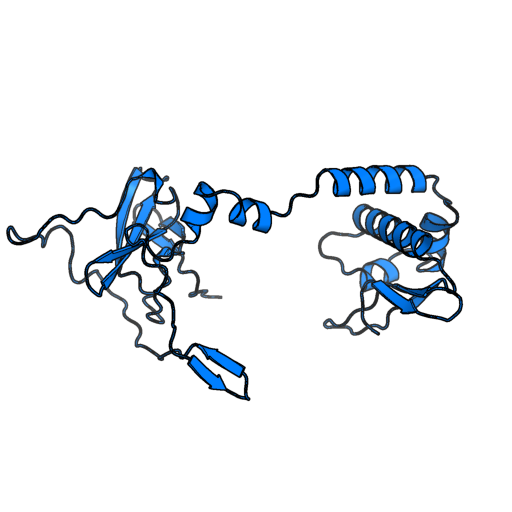 28.628 1.202 -22.308 1.00 77.88 156 ALA A CA 1
ATOM 1277 C C . ALA A 1 156 ? 29.863 0.746 -23.104 1.00 77.88 156 ALA A C 1
ATOM 1279 O O . ALA A 1 156 ? 30.309 1.426 -24.029 1.00 77.88 156 ALA A O 1
ATOM 1280 N N . LYS A 1 157 ? 30.419 -0.421 -22.753 1.00 80.88 157 LYS A N 1
ATOM 1281 C CA . LYS A 1 157 ? 31.575 -0.992 -23.467 1.00 80.88 157 LYS A CA 1
ATOM 1282 C C . LYS A 1 157 ? 31.236 -1.301 -24.927 1.00 80.88 157 LYS A C 1
ATOM 1284 O O . LYS A 1 157 ? 32.084 -1.134 -25.804 1.00 80.88 157 LYS A O 1
ATOM 1289 N N . ILE A 1 158 ? 29.997 -1.722 -25.170 1.00 82.19 158 ILE A N 1
ATOM 1290 C CA . ILE A 1 158 ? 29.455 -2.072 -26.479 1.00 82.19 158 ILE A CA 1
ATOM 1291 C C . ILE A 1 158 ? 28.221 -1.207 -26.730 1.00 82.19 158 ILE A C 1
ATOM 1293 O O . ILE A 1 158 ? 27.319 -1.144 -25.896 1.00 82.19 158 ILE A O 1
ATOM 1297 N N . SER A 1 159 ? 28.208 -0.539 -27.875 1.00 82.94 159 SER A N 1
ATOM 1298 C CA . SER A 1 159 ? 27.161 0.371 -28.328 1.00 82.94 159 SER A CA 1
ATOM 1299 C C . SER A 1 159 ? 26.753 0.010 -29.757 1.00 82.94 159 SER A C 1
ATOM 1301 O O . SER A 1 159 ? 27.430 -0.772 -30.425 1.00 82.94 159 SER A O 1
ATOM 1303 N N . LYS A 1 160 ? 25.616 0.537 -30.226 1.00 82.25 160 LYS A N 1
ATOM 1304 C CA . LYS A 1 160 ? 25.024 0.165 -31.525 1.00 82.25 160 LYS A CA 1
ATOM 1305 C C . LYS A 1 160 ? 25.955 0.434 -32.718 1.00 82.25 160 LYS A C 1
ATOM 1307 O O . LYS A 1 160 ? 25.905 -0.296 -33.697 1.00 82.25 160 LYS A O 1
ATOM 1312 N N . ASP A 1 161 ? 26.805 1.451 -32.629 1.00 86.25 161 ASP A N 1
ATOM 1313 C CA . ASP A 1 161 ? 27.830 1.801 -33.622 1.00 86.25 161 ASP A CA 1
ATOM 1314 C C . ASP A 1 161 ? 28.941 0.748 -33.762 1.00 86.25 161 ASP A C 1
ATOM 1316 O O . ASP A 1 161 ? 29.611 0.708 -34.788 1.00 86.25 161 ASP A O 1
ATOM 1320 N N . LYS A 1 162 ? 29.100 -0.137 -32.771 1.00 86.88 162 LYS A N 1
ATOM 1321 C CA . LYS A 1 162 ? 30.060 -1.250 -32.795 1.00 86.88 162 LYS A CA 1
ATOM 1322 C C . LYS A 1 162 ? 29.450 -2.556 -33.315 1.00 86.88 162 LYS A C 1
ATOM 1324 O O . LYS A 1 162 ? 30.030 -3.616 -33.101 1.00 86.88 162 LYS A O 1
ATOM 1329 N N . ALA A 1 163 ? 28.261 -2.506 -33.919 1.00 85.81 163 ALA A N 1
ATOM 1330 C CA . ALA A 1 163 ? 27.605 -3.692 -34.453 1.00 85.81 163 ALA A CA 1
ATOM 1331 C C . ALA A 1 163 ? 28.390 -4.265 -35.645 1.00 85.81 163 ALA A C 1
ATOM 1333 O O . ALA A 1 163 ? 28.723 -3.542 -36.584 1.00 85.81 163 ALA A O 1
ATOM 1334 N N . GLU A 1 164 ? 28.650 -5.572 -35.617 1.00 88.44 164 GLU A N 1
ATOM 1335 C CA . GLU A 1 164 ? 29.371 -6.282 -36.676 1.00 88.44 164 GLU A CA 1
ATOM 1336 C C . GLU A 1 164 ? 28.407 -7.098 -37.556 1.00 88.44 164 GLU A C 1
ATOM 1338 O O . GLU A 1 164 ? 27.369 -7.553 -37.069 1.00 88.44 164 GLU A O 1
ATOM 1343 N N . PRO A 1 165 ? 28.751 -7.378 -38.828 1.00 89.00 165 PRO A N 1
ATOM 1344 C CA . PRO A 1 165 ? 27.923 -8.206 -39.715 1.00 89.00 165 PRO A CA 1
ATOM 1345 C C . PRO A 1 165 ? 27.676 -9.638 -39.213 1.00 89.00 165 PRO A C 1
ATOM 1347 O O . PRO A 1 165 ? 26.754 -10.305 -39.668 1.00 89.00 165 PRO A O 1
ATOM 1350 N N . THR A 1 166 ? 28.507 -10.124 -38.290 1.00 91.81 166 THR A N 1
ATOM 1351 C CA . THR A 1 166 ? 28.393 -11.445 -37.653 1.00 91.81 166 THR A CA 1
ATOM 1352 C C . THR A 1 166 ? 27.299 -11.502 -36.585 1.00 91.81 166 THR A C 1
ATOM 1354 O O . THR A 1 166 ? 26.958 -12.585 -36.104 1.00 91.81 166 THR A O 1
ATOM 1357 N N . TRP A 1 167 ? 26.753 -10.354 -36.175 1.00 88.88 167 TRP A N 1
ATOM 1358 C CA . TRP A 1 167 ? 25.725 -10.294 -35.149 1.00 88.88 167 TRP A CA 1
ATOM 1359 C C . TRP A 1 167 ? 24.388 -10.790 -35.690 1.00 88.88 167 TRP A C 1
ATOM 1361 O O . TRP A 1 167 ? 24.008 -10.532 -36.830 1.00 88.88 167 TRP A O 1
ATOM 1371 N N . ARG A 1 168 ? 23.636 -11.475 -34.828 1.00 89.62 168 ARG A N 1
ATOM 1372 C CA . ARG A 1 168 ? 22.288 -11.952 -35.138 1.00 89.62 168 ARG A CA 1
ATOM 1373 C C . ARG A 1 168 ? 21.248 -11.138 -34.387 1.00 89.62 168 ARG A C 1
ATOM 1375 O O . ARG A 1 168 ? 21.418 -10.849 -33.202 1.00 89.62 168 ARG A O 1
ATOM 1382 N N . TRP A 1 169 ? 20.146 -10.845 -35.062 1.00 89.19 169 TRP A N 1
ATOM 1383 C CA . TRP A 1 169 ? 18.953 -10.340 -34.400 1.00 89.19 169 TRP A CA 1
ATOM 1384 C C . TRP A 1 169 ? 18.326 -11.442 -33.548 1.00 89.19 169 TRP A C 1
ATOM 1386 O O . TRP A 1 169 ? 18.297 -12.610 -33.939 1.00 89.19 169 TRP A O 1
ATOM 1396 N N . VAL A 1 170 ? 17.859 -11.063 -32.362 1.00 90.38 170 VAL A N 1
ATOM 1397 C CA . VAL A 1 170 ? 17.161 -11.947 -31.429 1.00 90.38 170 VAL A CA 1
ATOM 1398 C C . VAL A 1 170 ? 15.820 -11.302 -31.132 1.00 90.38 170 VAL A C 1
ATOM 1400 O O . VAL A 1 170 ? 15.784 -10.150 -30.702 1.00 90.38 170 VAL A O 1
ATOM 1403 N N . ASP A 1 171 ? 14.741 -12.037 -31.378 1.00 91.81 171 ASP A N 1
ATOM 1404 C CA . ASP A 1 171 ? 13.406 -11.622 -30.962 1.00 91.81 171 ASP A CA 1
ATOM 1405 C C . ASP A 1 171 ? 13.287 -11.735 -29.434 1.00 91.81 171 ASP A C 1
ATOM 1407 O O . ASP A 1 171 ? 13.685 -12.738 -28.832 1.00 91.81 171 ASP A O 1
ATOM 1411 N N . VAL A 1 172 ? 12.793 -10.672 -28.804 1.00 91.50 172 VAL A N 1
ATOM 1412 C CA . VAL A 1 172 ? 12.680 -10.543 -27.347 1.00 91.50 172 VAL A CA 1
ATOM 1413 C C . VAL A 1 172 ? 11.264 -10.194 -26.879 1.00 91.50 172 VAL A C 1
ATOM 1415 O O . VAL A 1 172 ? 11.081 -9.984 -25.680 1.00 91.50 172 VAL A O 1
ATOM 1418 N N . GLY A 1 173 ? 10.274 -10.166 -27.778 1.00 90.75 173 GLY A N 1
ATOM 1419 C CA . GLY A 1 173 ? 8.867 -9.909 -27.448 1.00 90.75 173 GLY A CA 1
ATOM 1420 C C . GLY A 1 173 ? 8.237 -8.759 -28.234 1.00 90.75 173 GLY A C 1
ATOM 1421 O O . GLY A 1 173 ? 8.913 -8.029 -28.961 1.00 90.75 173 GLY A O 1
ATOM 1422 N N . ALA A 1 174 ? 6.922 -8.592 -28.072 1.00 91.38 174 ALA A N 1
ATOM 1423 C CA . ALA A 1 174 ? 6.164 -7.525 -28.719 1.00 91.38 174 ALA A CA 1
ATOM 1424 C C . ALA A 1 174 ? 6.260 -6.212 -27.925 1.00 91.38 174 ALA A C 1
ATOM 1426 O O . ALA A 1 174 ? 6.486 -6.223 -26.720 1.00 91.38 174 ALA A O 1
ATOM 1427 N N . GLU A 1 175 ? 6.014 -5.071 -28.576 1.00 90.62 175 GLU A N 1
ATOM 1428 C CA . GLU A 1 175 ? 6.020 -3.748 -27.926 1.00 90.62 175 GLU A CA 1
ATOM 1429 C C . GLU A 1 175 ? 5.121 -3.698 -26.677 1.00 90.62 175 GLU A C 1
ATOM 1431 O O . GLU A 1 175 ? 5.558 -3.230 -25.630 1.00 90.62 175 GLU A O 1
ATOM 1436 N N . GLY A 1 176 ? 3.919 -4.282 -26.746 1.00 88.75 176 GLY A N 1
ATOM 1437 C CA . GLY A 1 176 ? 2.974 -4.320 -25.623 1.00 88.75 176 GLY A CA 1
ATOM 1438 C C . GLY A 1 176 ? 3.404 -5.180 -24.426 1.00 88.75 176 GLY A C 1
ATOM 1439 O O . GLY A 1 176 ? 2.751 -5.133 -23.384 1.00 88.75 176 GLY A O 1
ATOM 1440 N N . ASP A 1 177 ? 4.483 -5.960 -24.544 1.00 88.75 177 ASP A N 1
ATOM 1441 C CA . ASP A 1 177 ? 5.060 -6.688 -23.411 1.00 88.75 177 ASP A CA 1
ATOM 1442 C C . ASP A 1 177 ? 5.963 -5.797 -22.533 1.00 88.75 177 ASP A C 1
ATOM 1444 O O . ASP A 1 177 ? 6.340 -6.203 -21.428 1.00 88.75 177 ASP A O 1
ATOM 1448 N N . PHE A 1 178 ? 6.299 -4.586 -22.993 1.00 91.19 178 PHE A N 1
ATOM 1449 C CA . PHE A 1 178 ? 7.164 -3.642 -22.288 1.00 91.19 178 PHE A CA 1
ATOM 1450 C C . PHE A 1 178 ? 6.365 -2.435 -21.765 1.00 91.19 178 PHE A C 1
ATOM 1452 O O . PHE A 1 178 ? 5.489 -1.922 -22.457 1.00 91.19 178 PHE A O 1
ATOM 1459 N N . PRO A 1 179 ? 6.644 -1.939 -20.545 1.00 90.06 179 PRO A N 1
ATOM 1460 C CA . PRO A 1 179 ? 5.977 -0.743 -20.031 1.00 90.06 179 PRO A CA 1
ATOM 1461 C C . PRO A 1 179 ? 6.484 0.550 -20.697 1.00 90.06 179 PRO A C 1
ATOM 1463 O O . PRO A 1 179 ? 7.688 0.788 -20.736 1.00 90.06 179 PRO A O 1
ATOM 1466 N N . GLU A 1 180 ? 5.575 1.455 -21.075 1.00 89.50 180 GLU A N 1
ATOM 1467 C CA . GLU A 1 180 ? 5.886 2.712 -21.791 1.00 89.50 180 GLU A CA 1
ATOM 1468 C C . GLU A 1 180 ? 6.823 3.695 -21.062 1.00 89.50 180 GLU A C 1
ATOM 1470 O O . GLU A 1 180 ? 7.410 4.579 -21.681 1.00 89.50 180 GLU A O 1
ATOM 1475 N N . THR A 1 181 ? 6.919 3.621 -19.732 1.00 86.88 181 THR A N 1
ATOM 1476 C CA . THR A 1 181 ? 7.810 4.472 -18.907 1.00 86.88 181 THR A CA 1
ATOM 1477 C C . THR A 1 181 ? 8.587 3.627 -17.886 1.00 86.88 181 THR A C 1
ATOM 1479 O O . THR A 1 181 ? 9.052 4.103 -16.850 1.00 86.88 181 THR A O 1
ATOM 1482 N N . GLY A 1 182 ? 8.726 2.332 -18.164 1.00 89.12 182 GLY A N 1
ATOM 1483 C CA . GLY A 1 182 ? 9.404 1.374 -17.299 1.00 89.12 182 GLY A CA 1
ATOM 1484 C C . GLY A 1 182 ? 10.369 0.502 -18.082 1.00 89.12 182 GLY A C 1
ATOM 1485 O O . GLY A 1 182 ? 10.583 0.690 -19.279 1.00 89.12 182 GLY A O 1
ATOM 1486 N N . GLY A 1 183 ? 10.981 -0.441 -17.378 1.00 92.12 183 GLY A N 1
ATOM 1487 C CA . GLY A 1 183 ? 11.761 -1.490 -18.008 1.00 92.12 183 GLY A CA 1
ATOM 1488 C C . GLY A 1 183 ? 11.070 -2.845 -17.930 1.00 92.12 183 GLY A C 1
ATOM 1489 O O . GLY A 1 183 ? 10.179 -3.081 -17.111 1.00 92.12 183 GLY A O 1
ATOM 1490 N N . ALA A 1 184 ? 11.544 -3.762 -18.761 1.00 93.81 184 ALA A N 1
ATOM 1491 C CA . ALA A 1 184 ? 11.355 -5.187 -18.562 1.00 93.81 184 ALA A CA 1
ATOM 1492 C C . ALA A 1 184 ? 12.674 -5.918 -18.820 1.00 93.81 184 ALA A C 1
ATOM 1494 O O . ALA A 1 184 ? 13.537 -5.439 -19.564 1.00 93.81 184 ALA A O 1
ATOM 1495 N N . ALA A 1 185 ? 12.864 -7.057 -18.157 1.00 93.88 185 ALA A N 1
ATOM 1496 C CA . ALA A 1 185 ? 14.046 -7.873 -18.379 1.00 93.88 185 ALA A CA 1
ATOM 1497 C C . ALA A 1 185 ? 13.815 -8.837 -19.543 1.00 93.88 185 ALA A C 1
ATOM 1499 O O . ALA A 1 185 ? 12.747 -9.431 -19.690 1.00 93.88 185 ALA A O 1
ATOM 1500 N N . VAL A 1 186 ? 14.851 -9.021 -20.348 1.00 94.00 186 VAL A N 1
ATOM 1501 C CA . VAL A 1 186 ? 14.921 -10.032 -21.403 1.00 94.00 186 VAL A CA 1
ATOM 1502 C C . VAL A 1 186 ? 16.181 -10.854 -21.191 1.00 94.00 186 VAL A C 1
ATOM 1504 O O . VAL A 1 186 ? 17.189 -10.354 -20.685 1.00 94.00 186 VAL A O 1
ATOM 1507 N N . LYS A 1 187 ? 16.140 -12.125 -21.573 1.00 91.31 187 LYS A N 1
ATOM 1508 C CA . LYS A 1 187 ? 17.266 -13.041 -21.418 1.00 91.31 187 LYS A CA 1
ATOM 1509 C C . LYS A 1 187 ? 17.808 -13.448 -22.779 1.00 91.31 187 LYS A C 1
ATOM 1511 O O . LYS A 1 187 ? 17.070 -13.955 -23.617 1.00 91.31 187 LYS A O 1
ATOM 1516 N N . VAL A 1 188 ? 19.108 -13.266 -22.988 1.00 89.38 188 VAL A N 1
ATOM 1517 C CA . VAL A 1 188 ? 19.808 -13.690 -24.207 1.00 89.38 188 VAL A CA 1
ATOM 1518 C C . VAL A 1 188 ? 20.977 -14.580 -23.797 1.00 89.38 188 VAL A C 1
ATOM 1520 O O . VAL A 1 188 ? 21.986 -14.121 -23.261 1.00 89.38 188 VAL A O 1
ATOM 1523 N N . GLY A 1 189 ? 20.824 -15.891 -23.998 1.00 86.44 189 GLY A N 1
ATOM 1524 C CA . GLY A 1 189 ? 21.773 -16.881 -23.489 1.00 86.44 189 GLY A CA 1
ATOM 1525 C C . GLY A 1 189 ? 21.831 -16.867 -21.957 1.00 86.44 189 GLY A C 1
ATOM 1526 O O . GLY A 1 189 ? 20.851 -17.191 -21.289 1.00 86.44 189 GLY A O 1
ATOM 1527 N N . ARG A 1 190 ? 22.988 -16.497 -21.395 1.00 83.81 190 ARG A N 1
ATOM 1528 C CA . ARG A 1 190 ? 23.202 -16.370 -19.938 1.00 83.81 190 ARG A CA 1
ATOM 1529 C C . ARG A 1 190 ? 23.121 -14.927 -19.433 1.00 83.81 190 ARG A C 1
ATOM 1531 O O . ARG A 1 190 ? 23.288 -14.700 -18.241 1.00 83.81 190 ARG A O 1
ATOM 1538 N N . THR A 1 191 ? 22.891 -13.966 -20.323 1.00 86.62 191 THR A N 1
ATOM 1539 C CA . THR A 1 191 ? 22.891 -12.543 -19.987 1.00 86.62 191 THR A CA 1
ATOM 1540 C C . THR A 1 191 ? 21.469 -12.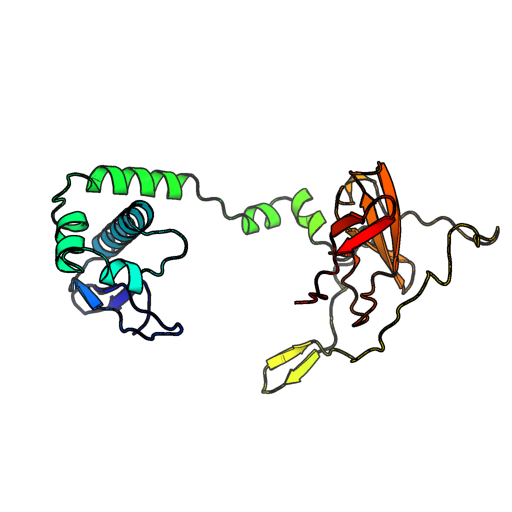025 -19.870 1.00 86.62 191 THR A C 1
ATOM 1542 O O . THR A 1 191 ? 20.614 -12.318 -20.705 1.00 86.62 191 THR A O 1
ATOM 1545 N N . GLU A 1 192 ? 21.241 -11.213 -18.846 1.00 91.25 192 GLU A N 1
ATOM 1546 C CA . GLU A 1 192 ? 20.007 -10.463 -18.669 1.00 91.25 192 GLU A CA 1
ATOM 1547 C C . GLU A 1 192 ? 20.199 -9.029 -19.159 1.00 91.25 192 GLU A C 1
ATOM 1549 O O . GLU A 1 192 ? 21.148 -8.338 -18.770 1.00 91.25 192 GLU A O 1
ATOM 1554 N N . LEU A 1 193 ? 19.284 -8.571 -20.003 1.00 93.38 193 LEU A N 1
ATOM 1555 C CA . LEU A 1 193 ? 19.226 -7.201 -20.490 1.00 93.38 193 LEU A CA 1
ATOM 1556 C C . LEU A 1 193 ? 17.959 -6.540 -19.956 1.00 93.38 193 LEU A C 1
ATOM 1558 O O . LEU A 1 193 ? 16.940 -7.187 -19.747 1.00 93.38 193 LEU A O 1
ATOM 1562 N N . SER A 1 194 ? 18.044 -5.244 -19.714 1.00 94.06 194 SER A N 1
ATOM 1563 C CA . SER A 1 194 ? 16.920 -4.384 -19.373 1.00 94.06 194 SER A CA 1
ATOM 1564 C C . SER A 1 194 ? 16.569 -3.568 -20.606 1.00 94.06 194 SER A C 1
ATOM 1566 O O . SER A 1 194 ? 17.440 -2.906 -21.169 1.00 94.06 194 SER A O 1
ATOM 1568 N N . VAL A 1 195 ? 15.318 -3.662 -21.042 1.00 95.12 195 VAL A N 1
ATOM 1569 C CA . VAL A 1 195 ? 14.782 -2.948 -22.203 1.00 95.12 195 VAL A CA 1
ATOM 1570 C C . VAL A 1 195 ? 13.768 -1.937 -21.699 1.00 95.12 195 VAL A C 1
ATOM 1572 O O . VAL A 1 195 ? 12.923 -2.281 -20.878 1.00 95.12 195 VAL A O 1
ATOM 1575 N N . PHE A 1 196 ? 13.871 -0.702 -22.178 1.00 94.62 196 PHE A N 1
ATOM 1576 C CA . PHE A 1 196 ? 13.047 0.425 -21.766 1.00 94.62 196 PHE A CA 1
ATOM 1577 C C . PHE A 1 196 ? 12.411 1.079 -22.981 1.00 94.62 196 PHE A C 1
ATOM 1579 O O . PHE A 1 196 ? 13.100 1.369 -23.964 1.00 94.62 196 PHE A O 1
ATOM 1586 N N . GLN A 1 197 ? 11.131 1.400 -22.856 1.00 92.06 197 GLN A N 1
ATOM 1587 C CA . GLN A 1 197 ? 10.440 2.319 -23.744 1.00 92.06 197 GLN A CA 1
ATOM 1588 C C . GLN A 1 197 ? 10.346 3.670 -23.038 1.00 92.06 197 GLN A C 1
ATOM 1590 O O . GLN A 1 197 ? 10.036 3.736 -21.853 1.00 92.06 197 GLN A O 1
ATOM 1595 N N . SER A 1 198 ? 10.683 4.754 -23.734 1.00 91.00 198 SER A N 1
ATOM 1596 C CA . SER A 1 198 ? 10.578 6.107 -23.193 1.00 91.00 198 SER A CA 1
ATOM 1597 C C . SER A 1 198 ? 9.399 6.827 -23.833 1.00 91.00 198 SER A C 1
ATOM 1599 O O . SER A 1 198 ? 9.541 7.371 -24.926 1.00 91.00 198 SER A O 1
ATOM 1601 N N . ALA A 1 199 ? 8.266 6.905 -23.132 1.00 87.44 199 ALA A N 1
ATOM 1602 C CA . ALA A 1 199 ? 7.102 7.681 -23.570 1.00 87.44 199 ALA A CA 1
ATOM 1603 C C . ALA A 1 199 ? 7.454 9.147 -23.893 1.00 87.44 199 ALA A C 1
ATOM 1605 O O . ALA A 1 199 ? 6.965 9.710 -24.865 1.00 87.44 199 ALA A O 1
ATOM 1606 N N . ALA A 1 200 ? 8.373 9.750 -23.128 1.00 86.81 200 ALA A N 1
ATOM 1607 C CA . ALA A 1 200 ? 8.802 11.138 -23.322 1.00 86.81 200 ALA A CA 1
ATOM 1608 C C . ALA A 1 200 ? 9.546 11.392 -24.647 1.00 86.81 200 ALA A C 1
ATOM 1610 O O . ALA A 1 200 ? 9.564 12.522 -25.127 1.00 86.81 200 ALA A O 1
ATOM 1611 N N . SER A 1 201 ? 10.195 10.374 -25.221 1.00 86.81 201 SER A N 1
ATOM 1612 C CA . SER A 1 201 ? 10.996 10.520 -26.448 1.00 86.81 201 SER A CA 1
ATOM 1613 C C . SER A 1 201 ? 10.539 9.634 -27.608 1.00 86.81 201 SER A C 1
ATOM 1615 O O . SER A 1 201 ? 11.049 9.791 -28.717 1.00 86.81 201 SER A O 1
ATOM 1617 N N . GLY A 1 202 ? 9.630 8.687 -27.365 1.00 87.94 202 GLY A N 1
ATOM 1618 C CA . GLY A 1 202 ? 9.233 7.645 -28.315 1.00 87.94 202 GLY A CA 1
ATOM 1619 C C . GLY A 1 202 ? 10.354 6.655 -28.661 1.00 87.94 202 GLY A C 1
ATOM 1620 O O . GLY A 1 202 ? 10.237 5.911 -29.631 1.00 87.94 202 GLY A O 1
ATOM 1621 N N . LYS A 1 203 ? 11.474 6.663 -27.921 1.00 91.25 203 LYS A N 1
ATOM 1622 C CA . LYS A 1 203 ? 12.659 5.843 -28.214 1.00 91.25 203 LYS A CA 1
ATOM 1623 C C . LYS A 1 203 ? 12.771 4.638 -27.289 1.00 91.25 203 LYS A C 1
ATOM 1625 O O . LYS A 1 203 ? 12.357 4.673 -26.131 1.00 91.25 203 LYS A O 1
ATOM 1630 N N . TRP A 1 204 ? 13.424 3.608 -27.816 1.00 92.56 204 TRP A N 1
ATOM 1631 C CA . TRP A 1 204 ? 13.780 2.392 -27.098 1.00 92.56 204 TRP A CA 1
ATOM 1632 C C . TRP A 1 204 ? 15.239 2.418 -26.665 1.00 92.56 204 TRP A C 1
ATOM 1634 O O . TRP A 1 204 ? 16.121 2.848 -27.414 1.00 92.56 204 TRP A O 1
ATOM 1644 N N . TYR A 1 205 ? 15.490 1.913 -25.465 1.00 92.31 205 TYR A N 1
ATOM 1645 C CA . TYR A 1 205 ? 16.818 1.812 -24.879 1.00 92.31 205 TYR A CA 1
ATOM 1646 C C . TYR A 1 205 ? 17.027 0.418 -24.309 1.00 92.31 205 TYR A C 1
ATOM 1648 O O . TYR A 1 205 ? 16.096 -0.206 -23.810 1.00 92.31 205 TYR A O 1
ATOM 1656 N N . ALA A 1 206 ? 18.266 -0.058 -24.349 1.00 92.25 206 ALA A N 1
ATOM 1657 C CA . ALA A 1 206 ? 18.644 -1.309 -23.719 1.00 92.25 206 ALA A CA 1
ATOM 1658 C C . ALA A 1 206 ? 19.965 -1.145 -22.968 1.00 92.25 206 ALA A C 1
ATOM 1660 O O . ALA A 1 206 ? 20.853 -0.406 -23.398 1.00 92.25 206 ALA A O 1
ATOM 1661 N N . SER A 1 207 ? 20.091 -1.840 -21.846 1.00 91.38 207 SER A N 1
ATOM 1662 C CA . SER A 1 207 ? 21.330 -1.947 -21.075 1.00 91.38 207 SER A CA 1
ATOM 1663 C C . SER A 1 207 ? 21.411 -3.322 -20.424 1.00 91.38 207 SER A C 1
ATOM 1665 O O . SER A 1 207 ? 20.435 -4.072 -20.422 1.00 91.38 207 SER A O 1
ATOM 1667 N N . GLN A 1 208 ? 22.545 -3.671 -19.825 1.00 91.00 208 GLN A N 1
ATOM 1668 C CA . GLN A 1 208 ? 22.606 -4.854 -18.972 1.00 91.00 208 GLN A CA 1
ATOM 1669 C C . GLN A 1 208 ? 21.595 -4.701 -17.826 1.00 91.00 208 GLN A C 1
ATOM 1671 O O . GLN A 1 208 ? 21.472 -3.620 -17.251 1.00 91.00 208 GLN A O 1
ATOM 1676 N N . ASN A 1 209 ? 20.855 -5.760 -17.489 1.00 91.38 209 ASN A N 1
ATOM 1677 C CA . ASN A 1 209 ? 19.964 -5.757 -16.329 1.00 91.38 209 ASN A CA 1
ATOM 1678 C C . ASN A 1 209 ? 20.815 -5.841 -15.054 1.00 91.38 209 ASN A C 1
ATOM 1680 O O . ASN A 1 209 ? 20.832 -6.871 -14.406 1.00 91.38 209 ASN A O 1
ATOM 1684 N N . SER A 1 210 ? 21.597 -4.809 -14.739 1.00 89.19 210 SER A N 1
ATOM 1685 C CA . SER A 1 210 ? 22.503 -4.780 -13.590 1.00 89.19 210 SER A CA 1
ATOM 1686 C C . SER A 1 210 ? 22.605 -3.361 -13.042 1.00 89.19 210 SER A C 1
ATOM 1688 O O . SER A 1 210 ? 22.822 -2.405 -13.787 1.00 89.19 210 SER A O 1
ATOM 1690 N N . CYS A 1 211 ? 22.432 -3.205 -11.731 1.00 86.88 211 CYS A N 1
ATOM 1691 C CA . CYS A 1 211 ? 22.660 -1.928 -11.064 1.00 86.88 211 CYS A CA 1
ATOM 1692 C C . CYS A 1 211 ? 24.160 -1.585 -11.068 1.00 86.88 211 CYS A C 1
ATOM 1694 O O . CYS A 1 211 ? 24.941 -2.377 -10.551 1.00 86.88 211 CYS A O 1
ATOM 1696 N N . PRO A 1 212 ? 24.587 -0.391 -11.516 1.00 86.00 212 PRO A N 1
ATOM 1697 C CA . PRO A 1 212 ? 26.008 -0.046 -11.564 1.00 86.00 212 PRO A CA 1
ATOM 1698 C C . PRO A 1 212 ? 26.693 -0.076 -10.189 1.00 86.00 212 PRO A C 1
ATOM 1700 O O . PRO A 1 212 ? 27.878 -0.371 -10.119 1.00 86.00 212 PRO A O 1
ATOM 1703 N N . HIS A 1 213 ? 25.964 0.166 -9.095 1.00 84.06 213 HIS A N 1
ATOM 1704 C CA . HIS A 1 213 ? 26.538 0.253 -7.746 1.00 84.06 213 HIS A CA 1
ATOM 1705 C C . HIS A 1 213 ? 26.633 -1.091 -7.017 1.00 84.06 213 HIS A C 1
ATOM 1707 O O . HIS A 1 213 ? 27.613 -1.329 -6.327 1.00 84.06 213 HIS A O 1
ATOM 1713 N N . LYS A 1 214 ? 25.610 -1.948 -7.151 1.00 81.56 214 LYS A N 1
ATOM 1714 C CA . LYS A 1 214 ? 25.498 -3.224 -6.409 1.00 81.56 214 LYS A CA 1
ATOM 1715 C C . LYS A 1 214 ? 25.493 -4.466 -7.302 1.00 81.56 214 LYS A C 1
ATOM 1717 O O . LYS A 1 214 ? 25.352 -5.572 -6.804 1.00 81.56 214 LYS A O 1
ATOM 1722 N N . GLN A 1 215 ? 25.514 -4.276 -8.620 1.00 83.69 215 GLN A N 1
ATOM 1723 C CA . GLN A 1 215 ? 25.443 -5.310 -9.660 1.00 83.69 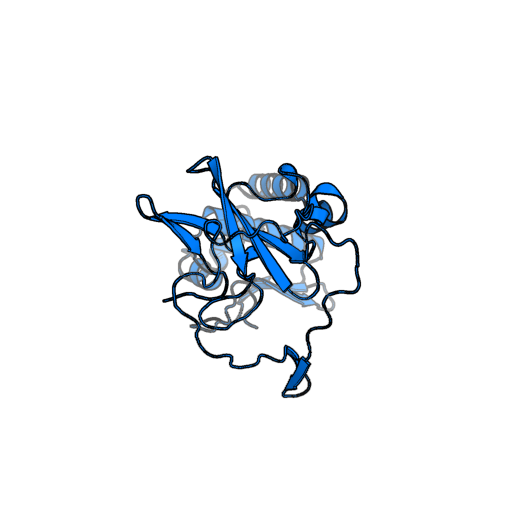215 GLN A CA 1
ATOM 1724 C C . GLN A 1 215 ? 24.266 -6.301 -9.552 1.00 83.69 215 GLN A C 1
ATOM 1726 O O . GLN A 1 215 ? 24.268 -7.358 -10.176 1.00 83.69 215 GLN A O 1
ATOM 1731 N N . LEU A 1 216 ? 23.222 -5.949 -8.794 1.00 84.44 216 LEU A N 1
ATOM 1732 C CA . LEU A 1 216 ? 21.999 -6.747 -8.700 1.00 84.44 216 LEU A CA 1
ATOM 1733 C C . LEU A 1 216 ? 21.159 -6.606 -9.970 1.00 84.44 216 LEU A C 1
ATOM 1735 O O . LEU A 1 216 ? 21.042 -5.500 -10.518 1.00 84.44 216 LEU A O 1
ATOM 1739 N N . GLN A 1 217 ? 20.507 -7.697 -10.383 1.00 87.44 217 GLN A N 1
ATOM 1740 C CA . GLN A 1 217 ? 19.740 -7.772 -11.628 1.00 87.44 217 GLN A CA 1
ATOM 1741 C C . GLN A 1 217 ? 18.346 -7.135 -11.553 1.00 87.44 217 GLN A C 1
ATOM 1743 O O . GLN A 1 217 ? 17.315 -7.774 -11.756 1.00 87.44 217 GLN A O 1
ATOM 1748 N N . VAL A 1 218 ? 18.301 -5.844 -11.226 1.00 88.19 218 VAL A N 1
ATOM 1749 C CA . VAL A 1 218 ? 17.051 -5.131 -10.912 1.00 88.19 218 VAL A CA 1
ATOM 1750 C C . VAL A 1 218 ? 16.801 -3.903 -11.778 1.00 88.19 218 VAL A C 1
ATOM 1752 O O . VAL A 1 218 ? 15.781 -3.242 -11.600 1.00 88.19 218 VAL A O 1
ATOM 1755 N N . LEU A 1 219 ? 17.718 -3.559 -12.687 1.00 90.75 219 LEU A N 1
ATOM 1756 C CA . LEU A 1 219 ? 17.632 -2.308 -13.444 1.00 90.75 219 LEU A CA 1
ATOM 1757 C C . LEU A 1 219 ? 16.381 -2.261 -14.330 1.00 90.75 219 LEU A C 1
ATOM 1759 O O . LEU A 1 219 ? 15.758 -1.213 -14.446 1.00 90.75 219 LEU A O 1
ATOM 1763 N N . SER A 1 220 ? 15.969 -3.410 -14.866 1.00 92.81 220 SER A N 1
ATOM 1764 C CA . SER A 1 220 ? 14.707 -3.600 -15.591 1.00 92.81 220 SER A CA 1
ATOM 1765 C C . SER A 1 220 ? 13.468 -3.182 -14.804 1.00 92.81 220 SER A C 1
ATOM 1767 O O . SER A 1 220 ? 12.481 -2.808 -15.408 1.00 92.81 220 SER A O 1
ATOM 1769 N N . ARG A 1 221 ? 13.494 -3.191 -13.469 1.00 91.06 221 ARG A N 1
ATOM 1770 C CA . ARG A 1 221 ? 12.371 -2.717 -12.641 1.00 91.06 221 ARG A CA 1
ATOM 1771 C C . ARG A 1 221 ? 12.416 -1.209 -12.382 1.00 91.06 221 ARG A C 1
ATOM 1773 O O . ARG A 1 221 ? 11.620 -0.695 -11.601 1.00 91.06 221 ARG A O 1
ATOM 1780 N N . GLY A 1 222 ? 13.392 -0.517 -12.963 1.00 90.56 222 GLY A N 1
ATOM 1781 C CA . GLY A 1 222 ? 13.537 0.926 -12.877 1.00 90.56 222 GLY A CA 1
ATOM 1782 C C . GLY A 1 222 ? 12.562 1.674 -13.780 1.00 90.56 222 GLY A C 1
ATOM 1783 O O . GLY A 1 222 ? 11.979 1.117 -14.710 1.00 90.56 222 GLY A O 1
ATOM 1784 N N . LEU A 1 223 ? 12.426 2.968 -13.506 1.00 91.25 223 LEU A N 1
ATOM 1785 C CA . LEU A 1 223 ? 11.674 3.899 -14.344 1.00 91.25 223 LEU A CA 1
ATOM 1786 C C . LEU A 1 223 ? 12.644 4.671 -15.228 1.00 91.25 223 LEU A C 1
ATOM 1788 O O . LEU A 1 223 ? 13.669 5.154 -14.737 1.00 91.25 223 LEU A O 1
ATOM 1792 N N . ILE A 1 224 ? 12.321 4.797 -16.512 1.00 93.00 224 ILE A N 1
ATOM 1793 C CA . ILE A 1 224 ? 13.087 5.630 -17.435 1.00 93.00 224 ILE A CA 1
ATOM 1794 C C . ILE A 1 224 ? 12.488 7.036 -17.480 1.00 93.00 224 ILE A C 1
ATOM 1796 O O . ILE A 1 224 ? 11.280 7.223 -17.579 1.00 93.00 224 ILE A O 1
ATOM 1800 N N . GLY A 1 225 ? 13.353 8.036 -17.415 1.00 91.44 225 GLY A N 1
ATOM 1801 C CA . GLY A 1 225 ? 13.011 9.442 -17.551 1.00 91.44 225 GLY A CA 1
ATOM 1802 C C . GLY A 1 225 ? 14.075 10.183 -18.347 1.00 91.44 225 GLY A C 1
ATOM 1803 O O . GLY A 1 225 ? 15.028 9.588 -18.854 1.00 91.44 225 GLY A O 1
ATOM 1804 N N . MET A 1 226 ? 13.921 11.498 -18.439 1.00 89.88 226 MET A N 1
ATOM 1805 C CA . MET A 1 226 ? 14.834 12.370 -19.172 1.00 89.88 226 MET A CA 1
ATOM 1806 C C . MET A 1 226 ? 15.427 13.411 -18.227 1.00 89.88 226 MET A C 1
ATOM 1808 O O . MET A 1 226 ? 14.714 14.020 -17.433 1.00 89.88 226 MET A O 1
ATOM 1812 N N . HIS A 1 227 ? 16.732 13.639 -18.334 1.00 88.56 227 HIS A N 1
ATOM 1813 C CA . HIS A 1 227 ? 17.399 14.802 -17.758 1.00 88.56 227 HIS A CA 1
ATOM 1814 C C . HIS A 1 227 ? 17.921 15.666 -18.908 1.00 88.56 227 HIS A C 1
ATOM 1816 O O . HIS A 1 227 ? 18.962 15.371 -19.508 1.00 88.56 227 HIS A O 1
ATOM 1822 N N . GLY A 1 228 ? 17.150 16.692 -19.271 1.00 87.94 228 GLY A N 1
ATOM 1823 C CA . GLY A 1 228 ? 17.321 17.387 -20.545 1.00 87.94 228 GLY A CA 1
ATOM 1824 C C . GLY A 1 228 ? 17.100 16.417 -21.708 1.00 87.94 228 GLY A C 1
ATOM 1825 O O . GLY A 1 228 ? 16.045 15.802 -21.811 1.00 87.94 228 GLY A O 1
ATOM 1826 N N . GLN A 1 229 ? 18.115 16.241 -22.553 1.00 85.44 229 GLN A N 1
ATOM 1827 C CA . GLN A 1 229 ? 18.079 15.314 -23.696 1.00 85.44 229 GLN A CA 1
ATOM 1828 C C . GLN A 1 229 ? 18.660 13.924 -23.384 1.00 85.44 229 GLN A C 1
ATOM 1830 O O . GLN A 1 229 ? 18.700 13.056 -24.255 1.00 85.44 229 GLN A O 1
ATOM 1835 N N . VAL A 1 230 ? 19.136 13.698 -22.154 1.00 88.12 230 VAL A N 1
ATOM 1836 C CA . VAL A 1 230 ? 19.812 12.453 -21.772 1.00 88.12 230 VAL A CA 1
ATOM 1837 C C . VAL A 1 230 ? 18.830 11.523 -21.054 1.00 88.12 230 VAL A C 1
ATOM 1839 O O . VAL A 1 230 ? 18.305 11.913 -20.006 1.00 88.12 230 VAL A O 1
ATOM 1842 N N . PRO A 1 231 ? 18.607 10.291 -21.548 1.00 89.50 231 PRO A N 1
ATOM 1843 C CA . PRO A 1 231 ? 17.789 9.310 -20.848 1.00 89.50 231 PRO A CA 1
ATOM 1844 C C . PRO A 1 231 ? 18.473 8.866 -19.551 1.00 89.50 231 PRO A C 1
ATOM 1846 O O . PRO A 1 231 ? 19.690 8.658 -19.494 1.00 89.50 231 PRO A O 1
ATOM 1849 N N . LYS A 1 232 ? 17.684 8.714 -18.491 1.00 90.88 232 LYS A N 1
ATOM 1850 C CA . LYS A 1 232 ? 18.125 8.279 -17.163 1.00 90.88 232 LYS A CA 1
ATOM 1851 C C . LYS A 1 232 ? 17.191 7.197 -16.649 1.00 90.88 232 LYS A C 1
ATOM 1853 O O . LYS A 1 232 ? 15.986 7.293 -16.832 1.00 90.88 232 LYS A O 1
ATOM 1858 N N . VAL A 1 233 ? 17.747 6.199 -15.970 1.00 91.25 233 VAL A N 1
ATOM 1859 C CA . VAL A 1 233 ? 16.965 5.153 -15.304 1.00 91.25 233 VAL A CA 1
ATOM 1860 C C . VAL A 1 233 ? 17.111 5.310 -13.797 1.00 91.25 233 VAL A C 1
ATOM 1862 O O . VAL A 1 233 ? 18.227 5.318 -13.273 1.00 91.25 233 VAL A O 1
ATOM 1865 N N . ALA A 1 234 ? 15.985 5.423 -13.100 1.00 90.88 234 ALA A N 1
ATOM 1866 C CA . ALA A 1 234 ? 15.935 5.370 -11.649 1.00 90.88 234 ALA A CA 1
ATOM 1867 C C . ALA A 1 234 ? 16.080 3.910 -11.199 1.00 90.88 234 ALA A C 1
ATOM 1869 O O . ALA A 1 234 ? 15.189 3.088 -11.412 1.00 90.88 234 ALA A O 1
ATOM 1870 N N . CYS A 1 235 ? 17.220 3.573 -10.598 1.00 88.19 235 CYS A N 1
ATOM 1871 C CA . CYS A 1 235 ? 17.488 2.218 -10.131 1.00 88.19 235 CYS A CA 1
ATOM 1872 C C . CYS A 1 235 ? 16.698 1.916 -8.835 1.00 88.19 235 CYS A C 1
ATOM 1874 O O . CYS A 1 235 ? 16.861 2.649 -7.858 1.00 88.19 235 CYS A O 1
ATOM 1876 N N . PRO A 1 236 ? 15.913 0.821 -8.758 1.00 85.62 236 PRO A N 1
ATOM 1877 C CA . PRO A 1 236 ? 15.026 0.542 -7.614 1.00 85.62 236 PRO A CA 1
ATOM 1878 C C . PRO A 1 236 ? 15.727 0.380 -6.262 1.00 85.62 236 PRO A C 1
ATOM 1880 O O . PRO A 1 236 ? 15.130 0.597 -5.210 1.00 85.62 236 PRO A O 1
ATOM 1883 N N . ILE A 1 237 ? 16.991 -0.038 -6.287 1.00 81.62 237 ILE A N 1
ATOM 1884 C CA . ILE A 1 237 ? 17.789 -0.346 -5.092 1.00 81.62 237 ILE A CA 1
ATOM 1885 C C . ILE A 1 237 ? 18.814 0.735 -4.758 1.00 81.62 237 ILE A C 1
ATOM 1887 O O . ILE A 1 237 ? 19.471 0.652 -3.720 1.00 81.62 237 ILE A O 1
ATOM 1891 N N . HIS A 1 238 ? 18.986 1.717 -5.644 1.00 75.88 238 HIS A N 1
ATOM 1892 C CA . HIS A 1 238 ? 19.928 2.807 -5.446 1.00 75.88 238 HIS A CA 1
ATOM 1893 C C . HIS A 1 238 ? 19.156 4.073 -5.101 1.00 75.88 238 HIS A C 1
ATOM 1895 O O . HIS A 1 238 ? 18.745 4.827 -5.979 1.00 75.88 238 HIS A O 1
ATOM 1901 N N . LYS A 1 239 ? 18.951 4.287 -3.803 1.00 64.50 239 LYS A N 1
ATOM 1902 C CA . LYS A 1 239 ? 18.492 5.567 -3.268 1.00 64.50 239 LYS A CA 1
ATOM 1903 C C . LYS A 1 239 ? 19.709 6.298 -2.713 1.00 64.50 239 LYS A C 1
ATOM 1905 O O . LYS A 1 239 ? 20.193 5.935 -1.646 1.00 64.50 239 LYS A O 1
ATOM 1910 N N . ASN A 1 240 ? 20.189 7.313 -3.430 1.00 53.72 240 ASN A N 1
ATOM 1911 C CA . ASN A 1 240 ? 20.985 8.358 -2.791 1.00 53.72 240 ASN A CA 1
ATOM 1912 C C . ASN A 1 240 ? 19.994 9.171 -1.957 1.00 53.72 240 ASN A C 1
ATOM 1914 O O . ASN A 1 240 ? 19.198 9.917 -2.524 1.00 53.72 240 ASN A O 1
ATOM 1918 N N . THR A 1 241 ? 19.966 8.909 -0.652 1.00 38.62 241 THR A N 1
ATOM 1919 C CA . THR A 1 241 ? 19.294 9.782 0.318 1.00 38.62 241 THR A CA 1
ATOM 1920 C C . THR A 1 241 ? 20.343 10.725 0.871 1.00 38.62 241 THR A C 1
ATOM 1922 O O . THR A 1 241 ? 21.483 10.237 1.055 1.00 38.62 241 THR A O 1
#

Radius of gyration: 26.97 Å; chains: 1; bounding box: 59×40×69 Å

InterPro domains:
  IPR006067 Nitrite/sulphite reductase 4Fe-4S domain [PF01077] (3-82)
  IPR012748 Rieske-like [2Fe-2S] domain, NirD-type [PF13806] (169-240)
  IPR017941 Rieske [2Fe-2S] iron-sulphur domain [PS51296] (170-241)
  IPR036922 Rieske [2Fe-2S] iron-sulphur domain superfamily [G3DSA:2.102.10.10] (167-241)
  IPR036922 Rieske [2Fe-2S] iron-sulphur domain superfamily [SSF50022] (167-240)
  IPR045854 Nitrite and sulphite reductase 4Fe-4S domain-like superfamily [G3DSA:3.30.413.10] (1-85)
  IPR045854 Nitrite and sulphite reductase 4Fe-4S domain-like superfamily [SSF56014] (3-114)
  IPR052034 Nitrite reductase [NAD(P)H]-like [PTHR43809] (1-240)

Sequence (241 aa):
QGKDIGLVATVKGYNMYICGNHGTSPKHATLFMSDLSDDECIRYIDRILMYYTFTSAPLTRTSKWLENLEGGMEHLKEVVVDDSLGLCAEFDRRWQEQVERYECEWKKVVDTPELRKKFRQFVNVDEKKHGDLPWELVRKQKKIQLEDLPTIIGPAKISKDKAEPTWRWVDVGAEGDFPETGGAAVKVGRTELSVFQSAASGKWYASQNSCPHKQLQVLSRGLIGMHGQVPKVACPIHKNT

Secondary structure (DSSP, 8-state):
---SEEEEEETTEEEEEE--B-SSS-BPPEEEEEEE-HHHHHHHHHHHHHHHHHHSPTT--HHHHHHHSTTHHHHHHHHHTS-TTS-HHHHHHHHHHHHHH---HHHHHHH-HHHHHTT-S-TT---S------EEEETTEEEE----PPP--SS-SS-GGG--TT--------GGGS-TTBEEEEEETTEEEEEEEETTTTEEEEEESS-TTT--S-GGGSEEEEETTEEEEE-TT----

pLDDT: mean 89.44, std 9.13, range [38.62, 98.12]